Protein AF-A0A8T5B3P7-F1 (afdb_monomer)

Structure (mmCIF, N/CA/C/O backbone):
data_AF-A0A8T5B3P7-F1
#
_entry.id   AF-A0A8T5B3P7-F1
#
loop_
_atom_site.group_PDB
_atom_site.id
_atom_site.type_symbol
_atom_site.label_atom_id
_atom_site.label_alt_id
_atom_site.label_comp_id
_atom_site.label_asym_id
_atom_site.label_entity_id
_atom_site.label_seq_id
_atom_site.pdbx_PDB_ins_code
_atom_site.Cartn_x
_atom_site.Cartn_y
_atom_site.Cartn_z
_atom_site.occupancy
_atom_site.B_iso_or_equiv
_atom_site.auth_seq_id
_atom_site.auth_comp_id
_atom_site.auth_asym_id
_atom_site.auth_atom_id
_atom_site.pdbx_PDB_model_num
ATOM 1 N N . MET A 1 1 ? -20.179 2.009 -28.749 1.00 36.47 1 MET A N 1
ATOM 2 C CA . MET A 1 1 ? -20.544 1.760 -27.342 1.00 36.47 1 MET A CA 1
ATOM 3 C C . MET A 1 1 ? -19.555 0.728 -26.837 1.00 36.47 1 MET A C 1
ATOM 5 O O . MET A 1 1 ? -19.583 -0.379 -27.354 1.00 36.47 1 MET A O 1
ATOM 9 N N . ARG A 1 2 ? -18.588 1.107 -25.993 1.00 44.72 2 ARG A N 1
ATOM 10 C CA . ARG A 1 2 ? -17.811 0.093 -25.267 1.00 44.72 2 ARG A CA 1
ATOM 11 C C . ARG A 1 2 ? -18.771 -0.463 -24.218 1.00 44.72 2 ARG A C 1
ATOM 13 O O . ARG A 1 2 ? -19.436 0.341 -23.571 1.00 44.72 2 ARG A O 1
ATOM 20 N N . GLU A 1 3 ? -18.913 -1.783 -24.136 1.00 46.34 3 GLU A N 1
ATOM 21 C CA . GLU A 1 3 ? -19.507 -2.416 -22.956 1.00 46.34 3 GLU A CA 1
ATOM 22 C C . GLU A 1 3 ? -18.842 -1.810 -21.716 1.00 46.34 3 GLU A C 1
ATOM 24 O O . GLU A 1 3 ? -17.642 -1.524 -21.754 1.00 46.34 3 GLU A O 1
ATOM 29 N N . ASP A 1 4 ? -19.619 -1.556 -20.663 1.00 50.69 4 ASP A N 1
ATOM 30 C CA . ASP A 1 4 ? -19.108 -1.124 -19.363 1.00 50.69 4 ASP A CA 1
ATOM 31 C C . ASP A 1 4 ? -18.174 -2.219 -18.815 1.00 50.69 4 ASP A C 1
ATOM 33 O O . ASP A 1 4 ? -18.570 -3.065 -18.013 1.00 50.69 4 ASP A O 1
ATOM 37 N N . CYS A 1 5 ? -16.926 -2.258 -19.288 1.00 54.75 5 CYS A N 1
ATOM 38 C CA . CYS A 1 5 ? -15.885 -3.096 -18.722 1.00 54.75 5 CYS A CA 1
ATOM 39 C C . CYS A 1 5 ? -15.631 -2.580 -17.309 1.00 54.75 5 CYS A C 1
ATOM 41 O O . CYS A 1 5 ? -14.973 -1.560 -17.107 1.00 54.75 5 CYS A O 1
ATOM 43 N N . LEU A 1 6 ? -16.203 -3.276 -16.328 1.00 83.50 6 LEU A N 1
ATOM 44 C CA . LEU A 1 6 ? -15.950 -3.032 -14.918 1.00 83.50 6 LEU A CA 1
ATOM 45 C C . LEU A 1 6 ? -14.442 -3.138 -14.664 1.00 83.50 6 LEU A C 1
ATOM 47 O O . LEU A 1 6 ? -13.843 -4.176 -14.932 1.00 83.50 6 LEU A O 1
ATOM 51 N N . VAL A 1 7 ? -13.850 -2.065 -14.131 1.00 94.06 7 VAL A N 1
ATOM 52 C CA . VAL A 1 7 ? -12.436 -2.025 -13.726 1.00 94.06 7 VAL A CA 1
ATOM 53 C C . VAL A 1 7 ? -12.120 -3.221 -12.824 1.00 94.06 7 VAL A C 1
ATOM 55 O O . VAL A 1 7 ? -12.797 -3.422 -11.810 1.00 94.06 7 VAL A O 1
ATOM 58 N N . GLU A 1 8 ? -11.085 -3.992 -13.159 1.00 96.38 8 GLU A N 1
ATOM 59 C CA . GLU A 1 8 ? -10.567 -5.057 -12.300 1.00 96.38 8 GLU A CA 1
ATOM 60 C C . GLU A 1 8 ? -9.789 -4.424 -11.136 1.00 96.38 8 GLU A C 1
ATOM 62 O O . GLU A 1 8 ? -8.729 -3.824 -11.327 1.00 96.38 8 GLU A O 1
ATOM 67 N N . ILE A 1 9 ? -10.318 -4.532 -9.914 1.00 97.56 9 ILE A N 1
ATOM 68 C CA . ILE A 1 9 ? -9.708 -3.925 -8.725 1.00 97.56 9 ILE A CA 1
ATOM 69 C C . ILE A 1 9 ? -8.903 -4.979 -7.956 1.00 97.56 9 ILE A C 1
ATOM 71 O O . ILE A 1 9 ? -9.446 -5.934 -7.397 1.00 97.56 9 ILE A O 1
ATOM 75 N N . LEU A 1 10 ? -7.592 -4.769 -7.899 1.00 98.31 10 LEU A N 1
ATOM 76 C CA . LEU A 1 10 ? -6.616 -5.587 -7.192 1.00 98.31 10 LEU A CA 1
ATOM 77 C C . LEU A 1 10 ? -6.249 -4.894 -5.878 1.00 98.31 10 LEU A C 1
ATOM 79 O O . LEU A 1 10 ? -5.475 -3.936 -5.841 1.00 98.31 10 LEU A O 1
ATOM 83 N N . ILE A 1 11 ? -6.849 -5.375 -4.791 1.00 98.44 11 ILE A N 1
ATOM 84 C CA . ILE A 1 11 ? -6.680 -4.818 -3.448 1.00 98.44 11 ILE A CA 1
ATOM 85 C C . ILE A 1 11 ? -5.633 -5.636 -2.691 1.00 98.44 11 ILE A C 1
ATOM 87 O O . ILE A 1 11 ? -5.727 -6.865 -2.612 1.00 98.44 11 ILE A O 1
ATOM 91 N N . GLY A 1 12 ? -4.647 -4.941 -2.127 1.00 98.00 12 GLY A N 1
ATOM 92 C CA . GLY A 1 12 ? -3.532 -5.543 -1.411 1.00 98.00 12 GLY A CA 1
ATOM 93 C C . GLY A 1 12 ? -2.841 -4.568 -0.462 1.00 98.00 12 GLY A C 1
ATOM 94 O O . GLY A 1 12 ? -3.376 -3.530 -0.081 1.00 98.00 12 GLY A O 1
ATOM 95 N N . ALA A 1 13 ? -1.628 -4.908 -0.050 1.00 97.94 13 ALA A N 1
ATOM 96 C CA . ALA A 1 13 ? -0.847 -4.147 0.916 1.00 97.94 13 ALA A CA 1
ATOM 97 C C . ALA A 1 13 ? 0.635 -4.115 0.533 1.00 97.94 13 ALA A C 1
ATOM 99 O O . ALA A 1 13 ? 1.109 -4.911 -0.281 1.00 97.94 13 ALA A O 1
ATOM 100 N N . GLY A 1 14 ? 1.374 -3.213 1.176 1.00 96.25 14 GLY A N 1
ATOM 101 C CA . GLY A 1 14 ? 2.826 -3.085 1.075 1.00 96.25 14 GLY A CA 1
ATOM 102 C C . GLY A 1 14 ? 3.618 -4.211 1.740 1.00 96.25 14 GLY A C 1
ATOM 103 O O . GLY A 1 14 ? 4.425 -3.942 2.633 1.00 96.25 14 GLY A O 1
ATOM 104 N N . GLY A 1 15 ? 3.404 -5.455 1.315 1.00 96.50 15 GLY A N 1
ATOM 105 C CA . GLY A 1 15 ? 4.054 -6.654 1.842 1.00 96.50 15 GLY A CA 1
ATOM 106 C C . GLY A 1 15 ? 3.222 -7.419 2.877 1.00 96.50 15 GLY A C 1
ATOM 107 O O . GLY A 1 15 ? 2.184 -6.966 3.358 1.00 96.50 15 GLY A O 1
ATOM 108 N N . TRP A 1 16 ? 3.700 -8.608 3.243 1.00 97.06 16 TRP A N 1
ATOM 109 C CA . TRP A 1 16 ? 2.991 -9.573 4.102 1.00 97.06 16 TRP A CA 1
ATOM 110 C C . TRP A 1 16 ? 3.704 -9.863 5.433 1.00 97.06 16 TRP A C 1
ATOM 112 O O . TRP A 1 16 ? 3.199 -10.632 6.248 1.00 97.06 16 TRP A O 1
ATOM 122 N N . ASP A 1 17 ? 4.878 -9.278 5.686 1.00 93.25 17 ASP A N 1
ATOM 123 C CA . ASP A 1 17 ? 5.699 -9.632 6.856 1.00 93.25 17 ASP A CA 1
ATOM 124 C C . ASP A 1 17 ? 5.007 -9.312 8.192 1.00 93.25 17 ASP A C 1
ATOM 126 O O . ASP A 1 17 ? 5.182 -10.039 9.178 1.00 93.25 17 ASP A O 1
ATOM 130 N N . TYR A 1 18 ? 4.167 -8.274 8.213 1.00 92.12 18 TYR A N 1
ATOM 131 C CA . TYR A 1 18 ? 3.379 -7.867 9.378 1.00 92.12 18 TYR A CA 1
ATOM 132 C C . TYR A 1 18 ? 2.011 -8.560 9.458 1.00 92.12 18 TYR A C 1
ATOM 134 O O . TYR A 1 18 ? 1.244 -8.285 10.380 1.00 92.12 18 TYR A O 1
ATOM 142 N N . PHE A 1 19 ? 1.682 -9.455 8.519 1.00 94.56 19 PHE A N 1
ATOM 143 C CA . PHE A 1 19 ? 0.435 -10.215 8.538 1.00 94.56 19 PHE A CA 1
ATOM 144 C C . PHE A 1 19 ? 0.529 -11.292 9.627 1.00 94.56 19 PHE A C 1
ATOM 146 O O . PHE A 1 19 ? 1.055 -12.386 9.411 1.00 94.56 19 PHE A O 1
ATOM 153 N N . ASN A 1 20 ? 0.126 -10.928 10.846 1.00 90.06 20 ASN A N 1
ATOM 154 C CA . ASN A 1 20 ? 0.402 -11.692 12.060 1.00 90.06 20 ASN A CA 1
ATOM 155 C C . ASN A 1 20 ? -0.559 -12.875 12.241 1.00 90.06 20 ASN A C 1
ATOM 157 O O . ASN A 1 20 ? -1.436 -12.866 13.101 1.00 90.06 20 ASN A O 1
ATOM 161 N N . VAL A 1 21 ? -0.382 -13.894 11.405 1.00 91.69 21 VAL A N 1
ATOM 162 C CA . VAL A 1 21 ? -1.124 -15.155 11.449 1.00 91.69 21 VAL A CA 1
ATOM 163 C C . VAL A 1 21 ? -0.161 -16.330 11.649 1.00 91.69 21 VAL A C 1
ATOM 165 O O . VAL A 1 21 ? 0.968 -16.276 11.149 1.00 91.69 21 VAL A O 1
ATOM 168 N N . PRO A 1 22 ? -0.566 -17.402 12.356 1.00 92.00 22 PRO A N 1
ATOM 169 C CA . PRO A 1 22 ? 0.254 -18.603 12.483 1.00 92.00 22 PRO A CA 1
ATOM 170 C C . PRO A 1 22 ? 0.577 -19.247 11.124 1.00 92.00 22 PRO A C 1
ATOM 172 O O . PRO A 1 22 ? -0.244 -19.246 10.204 1.00 92.00 22 PRO A O 1
ATOM 175 N N . GLY A 1 23 ? 1.757 -19.860 11.016 1.00 94.00 23 GLY A N 1
ATOM 176 C CA . GLY A 1 23 ? 2.190 -20.587 9.819 1.00 94.00 23 GLY A CA 1
ATOM 177 C C . GLY A 1 23 ? 2.777 -19.693 8.720 1.00 94.00 23 GLY A C 1
ATOM 178 O O . GLY A 1 23 ? 3.446 -18.697 8.991 1.00 94.00 23 GLY A O 1
ATOM 179 N N . ASP A 1 24 ? 2.574 -20.083 7.460 1.00 96.00 24 ASP A N 1
ATOM 180 C CA . ASP A 1 24 ? 3.125 -19.374 6.300 1.00 96.00 24 ASP A CA 1
ATOM 181 C C . ASP A 1 24 ? 2.339 -18.087 6.015 1.00 96.00 24 ASP A C 1
ATOM 183 O O . ASP A 1 24 ? 1.239 -18.111 5.453 1.00 96.00 24 ASP A O 1
ATOM 187 N N . LYS A 1 25 ? 2.925 -16.952 6.407 1.00 97.25 25 LYS A N 1
ATOM 188 C CA . LYS A 1 25 ? 2.322 -15.623 6.261 1.00 97.25 25 LYS A CA 1
ATOM 189 C C . LYS A 1 25 ? 1.933 -15.300 4.823 1.00 97.25 25 LYS A C 1
ATOM 191 O O . LYS A 1 25 ? 0.845 -14.777 4.621 1.00 97.25 25 LYS A O 1
ATOM 196 N N . LEU A 1 26 ? 2.771 -15.627 3.834 1.00 98.00 26 LEU A N 1
ATOM 197 C CA . LEU A 1 26 ? 2.481 -15.310 2.431 1.00 98.00 26 LEU A CA 1
ATOM 198 C C . LEU A 1 26 ? 1.326 -16.168 1.906 1.00 98.00 26 LEU A C 1
ATOM 200 O O . LEU A 1 26 ? 0.404 -15.645 1.285 1.00 98.00 26 LEU A O 1
ATOM 204 N N . ARG A 1 27 ? 1.330 -17.471 2.208 1.00 97.94 27 ARG A N 1
ATOM 205 C CA . ARG A 1 27 ? 0.230 -18.364 1.820 1.00 97.94 27 ARG A CA 1
ATOM 206 C C . ARG A 1 27 ? -1.097 -17.935 2.448 1.00 97.94 27 ARG A C 1
ATOM 208 O O . ARG A 1 27 ? -2.124 -17.963 1.782 1.00 97.94 27 ARG A O 1
ATOM 215 N N . ASN A 1 28 ? -1.089 -17.539 3.720 1.00 97.56 28 ASN A N 1
ATOM 216 C CA . ASN A 1 28 ? -2.294 -17.047 4.386 1.00 97.56 28 ASN A CA 1
ATOM 217 C C . ASN A 1 28 ? -2.722 -15.666 3.874 1.00 97.56 28 ASN A C 1
ATOM 219 O O . ASN A 1 28 ? -3.914 -15.431 3.709 1.00 97.56 28 ASN A O 1
ATOM 223 N N . TYR A 1 29 ? -1.773 -14.780 3.571 1.00 98.38 29 TYR A N 1
ATOM 224 C CA . TYR A 1 29 ? -2.049 -13.489 2.944 1.00 98.38 29 TYR A CA 1
ATOM 225 C C . TYR A 1 29 ? -2.765 -13.668 1.597 1.00 98.38 29 TYR A C 1
ATOM 227 O O . TYR A 1 29 ? -3.793 -13.040 1.354 1.00 98.38 29 TYR A O 1
ATOM 235 N N . ALA A 1 30 ? -2.287 -14.593 0.760 1.00 98.00 30 ALA A N 1
ATOM 236 C CA . ALA A 1 30 ? -2.871 -14.884 -0.551 1.00 98.00 30 ALA A CA 1
ATOM 237 C C . ALA A 1 30 ? -4.257 -15.550 -0.503 1.00 98.00 30 ALA A C 1
ATOM 239 O O . ALA A 1 30 ? -4.914 -15.676 -1.531 1.00 98.00 30 ALA A O 1
ATOM 240 N N . ARG A 1 31 ? -4.726 -15.972 0.678 1.00 96.25 31 ARG A N 1
ATOM 241 C CA . ARG A 1 31 ? -6.124 -16.389 0.881 1.00 96.25 31 ARG A CA 1
ATOM 242 C C . ARG A 1 31 ? -7.057 -15.207 1.138 1.00 96.25 31 ARG A C 1
ATOM 244 O O . ARG A 1 31 ? -8.259 -15.350 0.955 1.00 96.25 31 ARG A O 1
ATOM 251 N N . ALA A 1 32 ? -6.520 -14.081 1.604 1.00 96.00 32 ALA A N 1
ATOM 252 C CA . ALA A 1 32 ? -7.290 -12.894 1.963 1.00 96.00 32 ALA A CA 1
ATOM 253 C C . ALA A 1 32 ? -7.289 -11.826 0.859 1.00 96.00 32 ALA A C 1
ATOM 255 O O . ALA A 1 32 ? -8.261 -11.089 0.727 1.00 96.00 32 ALA A O 1
ATOM 256 N N . PHE A 1 33 ? -6.215 -11.743 0.070 1.00 97.75 33 PHE A N 1
ATOM 257 C CA . PHE A 1 33 ? -6.015 -10.698 -0.934 1.00 97.75 33 PHE A CA 1
ATOM 258 C C . PHE A 1 33 ? -5.614 -11.285 -2.284 1.00 97.75 33 PHE A C 1
ATOM 260 O O . PHE A 1 33 ? -5.055 -12.378 -2.350 1.00 97.75 33 PHE A O 1
ATOM 267 N N . LYS A 1 34 ? -5.874 -10.532 -3.358 1.00 96.06 34 LYS A N 1
ATOM 268 C CA . LYS A 1 34 ? -5.556 -10.938 -4.738 1.00 96.06 34 LYS A CA 1
ATOM 269 C C . LYS A 1 34 ? -4.170 -10.486 -5.197 1.00 96.06 34 LYS A C 1
ATOM 271 O O . LYS A 1 34 ? -3.638 -11.051 -6.147 1.00 96.06 34 LYS A O 1
ATOM 276 N N . ALA A 1 35 ? -3.609 -9.467 -4.547 1.00 98.25 35 ALA A N 1
ATOM 277 C CA . ALA A 1 35 ? -2.354 -8.861 -4.961 1.00 98.25 35 ALA A CA 1
ATOM 278 C C . ALA A 1 35 ? -1.479 -8.444 -3.778 1.00 98.25 35 ALA A C 1
ATOM 280 O O . ALA A 1 35 ? -1.984 -8.184 -2.683 1.00 98.25 35 ALA A O 1
ATOM 281 N N . VAL A 1 36 ? -0.169 -8.326 -4.007 1.00 98.75 36 VAL A N 1
ATOM 282 C CA . VAL A 1 36 ? 0.761 -7.727 -3.041 1.00 98.75 36 VAL A CA 1
ATOM 283 C C . VAL A 1 36 ? 1.879 -6.934 -3.709 1.00 98.75 36 VAL A C 1
ATOM 285 O O . VAL A 1 36 ? 2.466 -7.375 -4.698 1.00 98.75 36 VAL A O 1
ATOM 288 N N . GLU A 1 37 ? 2.233 -5.794 -3.111 1.00 98.75 37 GLU A N 1
ATOM 289 C CA . GLU A 1 37 ? 3.442 -5.052 -3.466 1.00 98.75 37 GLU A CA 1
ATOM 290 C C . GLU A 1 37 ? 4.638 -5.611 -2.683 1.00 98.75 37 GLU A C 1
ATOM 292 O O . GLU A 1 37 ? 4.733 -5.485 -1.456 1.00 98.75 37 GLU A O 1
ATOM 297 N N . VAL A 1 38 ? 5.597 -6.214 -3.387 1.00 98.50 38 VAL A N 1
ATOM 298 C CA . VAL A 1 38 ? 6.856 -6.680 -2.802 1.00 98.50 38 VAL A CA 1
ATOM 299 C C . VAL A 1 38 ? 7.715 -5.469 -2.451 1.00 98.50 38 VAL A C 1
ATOM 301 O O . VAL A 1 38 ? 8.422 -4.903 -3.282 1.00 98.50 38 VAL A O 1
ATOM 304 N N . ASN A 1 39 ? 7.658 -5.069 -1.183 1.00 95.88 39 ASN A N 1
ATOM 305 C CA . ASN A 1 39 ? 8.376 -3.900 -0.681 1.00 95.88 39 ASN A CA 1
ATOM 306 C C . ASN A 1 39 ? 9.848 -4.202 -0.334 1.00 95.88 39 ASN A C 1
ATOM 308 O O . ASN A 1 39 ? 10.700 -3.319 -0.389 1.00 95.88 39 ASN A O 1
ATOM 312 N N . SER A 1 40 ? 10.183 -5.452 0.004 1.00 97.38 40 SER A N 1
ATOM 313 C CA . SER A 1 40 ? 11.541 -5.827 0.437 1.00 97.38 40 SER A CA 1
ATOM 314 C C . SER A 1 40 ? 12.603 -5.633 -0.656 1.00 97.38 40 SER A C 1
ATOM 316 O O . SER A 1 40 ? 13.757 -5.327 -0.339 1.00 97.38 40 SER A O 1
ATOM 318 N N . THR A 1 41 ? 12.210 -5.721 -1.932 1.00 98.19 41 THR A N 1
ATOM 319 C CA . THR A 1 41 ? 13.088 -5.509 -3.094 1.00 98.19 41 THR A CA 1
ATOM 320 C C . THR A 1 41 ? 13.603 -4.077 -3.209 1.00 98.19 41 THR A C 1
ATOM 322 O O . THR A 1 41 ? 14.682 -3.851 -3.756 1.00 98.19 41 THR A O 1
ATOM 325 N N . PHE A 1 42 ? 12.887 -3.114 -2.618 1.00 98.38 42 PHE A N 1
ATOM 326 C CA . PHE A 1 42 ? 13.337 -1.728 -2.509 1.00 98.38 42 PHE A CA 1
ATOM 327 C C . PHE A 1 42 ? 14.663 -1.616 -1.743 1.00 98.38 42 PHE A C 1
ATOM 329 O O . PHE A 1 42 ? 15.503 -0.781 -2.073 1.00 98.38 42 PHE A O 1
ATOM 336 N N . TYR A 1 43 ? 14.872 -2.469 -0.736 1.00 97.69 43 TYR A N 1
ATOM 337 C CA . TYR A 1 43 ? 16.038 -2.404 0.148 1.00 97.69 43 TYR A CA 1
ATOM 338 C C . TYR A 1 43 ? 17.151 -3.370 -0.249 1.00 97.69 43 TYR A C 1
ATOM 340 O O . TYR A 1 43 ? 18.324 -3.036 -0.093 1.00 97.69 43 TYR A O 1
ATOM 348 N N . ARG A 1 44 ? 16.802 -4.556 -0.755 1.00 97.31 44 ARG A N 1
ATOM 349 C CA . ARG A 1 44 ? 17.757 -5.607 -1.130 1.00 97.31 44 ARG A CA 1
ATOM 350 C C . ARG A 1 44 ? 17.299 -6.326 -2.388 1.00 97.31 44 ARG A C 1
ATOM 352 O O . ARG A 1 44 ? 16.105 -6.519 -2.560 1.00 97.31 44 ARG A O 1
ATOM 359 N N . ILE A 1 45 ? 18.228 -6.791 -3.213 1.00 98.06 45 ILE A N 1
ATOM 360 C CA . ILE A 1 45 ? 17.907 -7.707 -4.312 1.00 98.06 45 ILE A CA 1
ATOM 361 C C . ILE A 1 45 ? 17.913 -9.130 -3.729 1.00 98.06 45 ILE A C 1
ATOM 363 O O . ILE A 1 45 ? 18.975 -9.599 -3.318 1.00 98.06 45 ILE A O 1
ATOM 367 N N . PRO A 1 46 ? 16.753 -9.798 -3.581 1.00 97.88 46 PRO A N 1
ATOM 368 C CA . PRO A 1 46 ? 16.703 -11.158 -3.057 1.00 97.88 46 PRO A CA 1
ATOM 369 C C . PRO A 1 46 ? 17.319 -12.160 -4.048 1.00 97.88 46 PRO A C 1
ATOM 371 O O . PRO A 1 46 ? 17.239 -11.948 -5.260 1.00 97.88 46 PRO A O 1
ATOM 374 N N . PRO A 1 47 ? 17.882 -13.280 -3.561 1.00 98.25 47 PRO A N 1
ATOM 375 C CA . PRO A 1 47 ? 18.297 -14.368 -4.438 1.00 98.25 47 PRO A CA 1
ATOM 376 C C . PRO A 1 47 ? 17.068 -15.003 -5.108 1.00 98.25 47 PRO A C 1
ATOM 378 O O . PRO A 1 47 ? 15.997 -15.089 -4.503 1.00 98.25 47 PRO A O 1
ATOM 381 N N . LEU A 1 48 ? 17.212 -15.459 -6.357 1.00 98.50 48 LEU A N 1
ATOM 382 C CA . LEU A 1 48 ? 16.070 -15.923 -7.157 1.00 98.50 48 LEU A CA 1
ATOM 383 C C . LEU A 1 48 ? 15.359 -17.142 -6.564 1.00 98.50 48 LEU A C 1
ATOM 385 O O . LEU A 1 48 ? 14.140 -17.195 -6.633 1.00 98.50 48 LEU A O 1
ATOM 389 N N . ASN A 1 49 ? 16.066 -18.046 -5.884 1.00 98.38 49 ASN A N 1
ATOM 390 C CA . ASN A 1 49 ? 15.446 -19.189 -5.202 1.00 98.38 49 ASN A CA 1
ATOM 391 C C . ASN A 1 49 ? 14.420 -18.768 -4.127 1.00 98.38 49 ASN A C 1
ATOM 393 O O . ASN A 1 49 ? 13.400 -19.430 -3.924 1.00 98.38 49 ASN A O 1
ATOM 397 N N . LEU A 1 50 ? 14.652 -17.642 -3.443 1.00 98.38 50 LEU A N 1
ATOM 398 C CA . LEU A 1 50 ? 13.696 -17.074 -2.495 1.00 98.38 50 LEU A CA 1
ATOM 399 C C . LEU A 1 50 ? 12.471 -16.505 -3.222 1.00 98.38 50 LEU A C 1
ATOM 401 O O . LEU A 1 50 ? 11.347 -16.659 -2.747 1.00 98.38 50 LEU A O 1
ATOM 405 N N . VAL A 1 51 ? 12.687 -15.876 -4.377 1.00 98.69 51 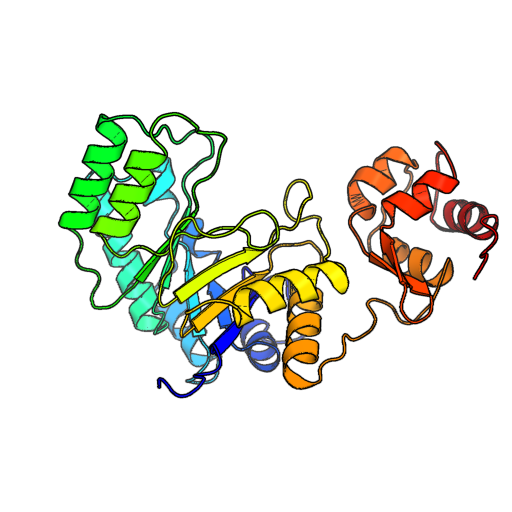VAL A N 1
ATOM 406 C CA . VAL A 1 51 ? 11.625 -15.312 -5.221 1.00 98.69 51 VAL A CA 1
ATOM 407 C C . VAL A 1 51 ? 10.759 -16.421 -5.828 1.00 98.69 51 VAL A C 1
ATOM 409 O O . VAL A 1 51 ? 9.533 -16.348 -5.768 1.00 98.69 51 VAL A O 1
ATOM 412 N N . GLU A 1 52 ? 11.380 -17.492 -6.322 1.00 98.75 52 GLU A N 1
ATOM 413 C CA . GLU A 1 52 ? 10.714 -18.712 -6.793 1.00 98.75 52 GLU A CA 1
ATOM 414 C C . GLU A 1 52 ? 9.858 -19.319 -5.677 1.00 98.75 52 GLU A C 1
ATOM 416 O O . GLU A 1 52 ? 8.684 -19.634 -5.874 1.00 98.75 52 GLU A O 1
ATOM 421 N N . SER A 1 53 ? 10.407 -19.393 -4.459 1.00 98.50 53 SER A N 1
ATOM 422 C CA . SER A 1 53 ? 9.657 -19.827 -3.282 1.00 98.50 53 SER A CA 1
ATOM 423 C C . SER A 1 53 ? 8.441 -18.940 -2.990 1.00 98.50 53 SER A C 1
ATOM 425 O O . SER A 1 53 ? 7.414 -19.466 -2.561 1.00 98.50 53 SER A O 1
ATOM 427 N N . TRP A 1 54 ? 8.506 -17.616 -3.187 1.00 98.62 54 TRP A N 1
ATOM 428 C CA . TRP A 1 54 ? 7.323 -16.752 -3.046 1.00 98.62 54 TRP A CA 1
ATOM 429 C C . TRP A 1 54 ? 6.240 -17.120 -4.062 1.00 98.62 54 TRP A C 1
ATOM 431 O O . TRP A 1 54 ? 5.094 -17.333 -3.668 1.00 98.62 54 TRP A O 1
ATOM 441 N N . ARG A 1 55 ? 6.606 -17.273 -5.341 1.00 98.56 55 ARG A N 1
ATOM 442 C CA . ARG A 1 55 ? 5.667 -17.625 -6.416 1.00 98.56 55 ARG A CA 1
ATOM 443 C C . ARG A 1 55 ? 4.980 -18.972 -6.185 1.00 98.56 55 ARG A C 1
ATOM 445 O O . ARG A 1 55 ? 3.782 -19.076 -6.418 1.00 98.56 55 ARG A O 1
ATOM 452 N N . MET A 1 56 ? 5.711 -19.976 -5.693 1.00 98.31 56 MET A N 1
ATOM 453 C CA . MET A 1 56 ? 5.181 -21.324 -5.424 1.00 98.31 56 MET A CA 1
ATOM 454 C C . MET A 1 56 ? 4.209 -21.398 -4.233 1.00 98.31 56 MET A C 1
ATOM 456 O O . MET A 1 56 ? 3.548 -22.416 -4.033 1.00 98.31 56 MET A O 1
ATOM 460 N N . ARG A 1 57 ? 4.137 -20.361 -3.390 1.00 98.19 57 ARG A N 1
ATOM 461 C CA . ARG A 1 57 ? 3.309 -20.369 -2.171 1.00 98.19 57 ARG A CA 1
ATOM 462 C C . ARG A 1 57 ? 1.898 -19.828 -2.358 1.00 98.19 57 ARG A C 1
ATOM 464 O O . ARG A 1 57 ? 1.096 -19.956 -1.431 1.00 98.19 57 ARG A O 1
ATOM 471 N N . VAL A 1 58 ? 1.612 -19.239 -3.512 1.00 98.62 58 VAL A N 1
ATOM 472 C CA . VAL A 1 58 ? 0.369 -18.520 -3.803 1.00 98.62 58 VAL A CA 1
ATOM 473 C C . VAL A 1 58 ? -0.320 -19.105 -5.048 1.00 98.62 58 VAL A C 1
ATOM 475 O O . VAL A 1 58 ? 0.370 -19.712 -5.871 1.00 98.62 58 VAL A O 1
ATOM 478 N N . PRO A 1 59 ? -1.652 -18.951 -5.203 1.00 98.19 59 PRO A N 1
ATOM 479 C CA . PRO A 1 59 ? -2.384 -19.371 -6.408 1.00 98.19 59 PRO A CA 1
ATOM 480 C C . PRO A 1 59 ? -1.808 -18.756 -7.682 1.00 98.19 59 PRO A C 1
ATOM 482 O O . PRO A 1 59 ? -1.195 -17.699 -7.600 1.00 98.19 59 PRO A O 1
ATOM 485 N N . GLU A 1 60 ? -2.007 -19.371 -8.847 1.00 97.00 60 GLU A N 1
ATOM 486 C CA . GLU A 1 60 ? -1.446 -18.902 -10.125 1.00 97.00 60 GLU A CA 1
ATOM 487 C C . GLU A 1 60 ? -1.878 -17.468 -10.472 1.00 97.00 60 GLU A C 1
ATOM 489 O O . GLU A 1 60 ? -1.032 -16.625 -10.770 1.00 97.00 60 GLU A O 1
ATOM 494 N N . GLU A 1 61 ? -3.161 -17.172 -10.304 1.00 96.88 61 GLU A N 1
ATOM 495 C CA . GLU A 1 61 ? -3.790 -15.863 -10.496 1.00 96.88 61 GLU A CA 1
ATOM 496 C C . GLU A 1 61 ? -3.409 -14.793 -9.455 1.00 96.88 61 GLU A C 1
ATOM 498 O O . GLU A 1 61 ? -3.807 -13.639 -9.594 1.00 96.88 61 GLU A O 1
ATOM 503 N N . PHE A 1 62 ? -2.637 -15.126 -8.412 1.00 98.38 62 PHE A N 1
ATOM 504 C CA . PHE A 1 62 ? -2.182 -14.123 -7.447 1.00 98.38 62 PHE A CA 1
ATOM 505 C C . PHE A 1 62 ? -1.169 -13.162 -8.086 1.00 98.38 62 PHE A C 1
ATOM 507 O O . PHE A 1 62 ? -0.141 -13.586 -8.631 1.00 98.38 62 PHE A O 1
ATOM 514 N N . GLU A 1 63 ? -1.447 -11.866 -7.974 1.00 98.50 63 GLU A N 1
ATOM 515 C CA . GLU A 1 63 ? -0.693 -10.795 -8.621 1.00 98.50 63 GLU A CA 1
ATOM 516 C C . GLU A 1 63 ? 0.413 -10.258 -7.700 1.00 98.50 63 GLU A C 1
ATOM 518 O O . GLU A 1 63 ? 0.192 -9.888 -6.544 1.00 98.50 63 GLU A O 1
ATOM 523 N N . PHE A 1 64 ? 1.631 -10.165 -8.226 1.00 98.81 64 PHE A N 1
ATOM 524 C CA . PHE A 1 64 ? 2.723 -9.462 -7.559 1.00 98.81 64 PHE A CA 1
ATOM 525 C C . PHE A 1 64 ? 3.003 -8.157 -8.289 1.00 98.81 64 PHE A C 1
ATOM 527 O O . PHE A 1 64 ? 3.066 -8.119 -9.517 1.00 98.81 64 PHE A O 1
ATOM 534 N N . THR A 1 65 ? 3.283 -7.101 -7.534 1.00 98.69 65 THR A N 1
ATOM 535 C CA . THR A 1 65 ? 3.998 -5.928 -8.047 1.00 98.69 65 THR A CA 1
ATOM 536 C C . THR A 1 65 ? 5.306 -5.789 -7.289 1.00 98.69 65 THR A C 1
ATOM 538 O O . THR A 1 65 ? 5.441 -6.265 -6.161 1.00 98.69 65 THR A O 1
ATOM 541 N N . VAL A 1 66 ? 6.324 -5.208 -7.916 1.00 98.69 66 VAL A N 1
ATOM 542 C CA . VAL A 1 66 ? 7.676 -5.208 -7.350 1.00 98.69 66 VAL A CA 1
ATOM 543 C C . VAL A 1 66 ? 8.163 -3.783 -7.195 1.00 98.69 66 VAL A C 1
ATOM 545 O O . VAL A 1 66 ? 8.209 -3.034 -8.166 1.00 98.69 66 VAL A O 1
ATOM 548 N N . ARG A 1 67 ? 8.594 -3.397 -5.991 1.00 98.56 67 ARG A N 1
ATOM 549 C CA . ARG A 1 67 ? 9.282 -2.113 -5.838 1.00 98.56 67 ARG A CA 1
ATOM 550 C C . ARG A 1 67 ? 10.685 -2.194 -6.413 1.00 98.56 67 ARG A C 1
ATOM 552 O O . ARG A 1 67 ? 11.468 -3.072 -6.042 1.00 98.56 67 ARG A O 1
ATOM 559 N N . CYS A 1 68 ? 11.008 -1.246 -7.279 1.00 98.56 68 CYS A N 1
ATOM 560 C CA . CYS A 1 68 ? 12.338 -1.037 -7.815 1.00 98.56 68 CYS A CA 1
ATOM 561 C C . CYS A 1 68 ? 13.339 -0.838 -6.679 1.00 98.56 68 CYS A C 1
ATOM 563 O O . CYS A 1 68 ? 13.065 -0.116 -5.718 1.00 98.56 68 CYS A O 1
ATOM 565 N N . ASN A 1 69 ? 14.514 -1.455 -6.791 1.00 98.75 69 ASN A N 1
ATOM 566 C CA . ASN A 1 69 ? 15.556 -1.281 -5.795 1.00 98.75 69 ASN A CA 1
ATOM 567 C C . ASN A 1 69 ? 15.988 0.192 -5.700 1.00 98.75 69 ASN A C 1
ATOM 569 O O . ASN A 1 69 ? 16.209 0.856 -6.717 1.00 98.75 69 ASN A O 1
ATOM 573 N N . ARG A 1 70 ? 16.147 0.696 -4.470 1.00 98.31 70 ARG A N 1
ATOM 574 C CA . ARG A 1 70 ? 16.504 2.096 -4.202 1.00 98.31 70 ARG A CA 1
ATOM 575 C C . ARG A 1 70 ? 17.867 2.494 -4.760 1.00 98.31 70 ARG A C 1
ATOM 577 O O . ARG A 1 70 ? 18.109 3.683 -4.927 1.00 98.31 70 ARG A O 1
ATOM 584 N N . ILE A 1 71 ? 18.759 1.542 -5.048 1.00 98.38 71 ILE A N 1
ATOM 585 C CA . ILE A 1 71 ? 20.039 1.838 -5.700 1.00 98.38 71 ILE A CA 1
ATOM 586 C C . ILE A 1 71 ? 19.793 2.587 -7.013 1.00 98.38 71 ILE A C 1
ATOM 588 O O . ILE A 1 71 ? 20.415 3.623 -7.224 1.00 98.38 71 ILE A O 1
ATOM 592 N N . LEU A 1 72 ? 18.825 2.154 -7.827 1.00 98.12 72 LEU A N 1
ATOM 593 C CA . LEU A 1 72 ? 18.543 2.797 -9.110 1.00 98.12 72 LEU A CA 1
ATOM 594 C C . LEU A 1 72 ? 18.039 4.238 -8.938 1.00 98.12 72 LEU A C 1
ATOM 596 O O . LEU A 1 72 ? 18.581 5.164 -9.537 1.00 98.12 72 LEU A O 1
ATOM 600 N N . SER A 1 73 ? 17.019 4.445 -8.100 1.00 96.38 73 SER A N 1
ATOM 601 C CA . SER A 1 73 ? 16.334 5.742 -8.012 1.00 96.38 73 SER A CA 1
ATOM 602 C C . SER A 1 73 ? 16.940 6.725 -7.003 1.00 96.38 73 SER A C 1
ATOM 604 O O . SER A 1 73 ? 16.813 7.932 -7.190 1.00 96.38 73 SER A O 1
ATOM 606 N N . HIS A 1 74 ? 17.595 6.241 -5.941 1.00 96.88 74 HIS A N 1
ATOM 607 C CA . HIS A 1 74 ? 18.148 7.082 -4.868 1.00 96.88 74 HIS A CA 1
ATOM 608 C C . HIS A 1 74 ? 19.662 7.274 -4.991 1.00 96.88 74 HIS A C 1
ATOM 610 O O . HIS A 1 74 ? 20.132 8.405 -4.886 1.00 96.88 74 HIS A O 1
ATOM 616 N N . LYS A 1 75 ? 20.424 6.186 -5.193 1.00 97.31 75 LYS A N 1
ATOM 617 C CA . LYS A 1 75 ? 21.897 6.237 -5.260 1.00 97.31 75 LYS A CA 1
ATOM 618 C C . LYS A 1 75 ? 22.362 6.687 -6.645 1.00 97.31 75 LYS A C 1
ATOM 620 O O . LYS A 1 75 ? 23.074 7.676 -6.750 1.00 97.31 75 LYS A O 1
ATOM 625 N N . LEU A 1 76 ? 21.941 5.971 -7.684 1.00 97.12 76 LEU A N 1
ATOM 626 C CA . LEU A 1 76 ? 22.359 6.209 -9.067 1.00 97.12 76 LEU A CA 1
ATOM 627 C C . LEU A 1 76 ? 21.510 7.276 -9.759 1.00 97.12 76 LEU A C 1
ATOM 629 O O . LEU A 1 76 ? 21.939 7.837 -10.758 1.00 97.12 76 LEU A O 1
ATOM 633 N N . ARG A 1 77 ? 20.314 7.573 -9.229 1.00 96.06 77 ARG A N 1
ATOM 634 C CA . ARG A 1 77 ? 19.389 8.591 -9.761 1.00 96.06 77 ARG A CA 1
ATOM 635 C C . ARG A 1 77 ? 19.179 8.459 -11.277 1.00 96.06 77 ARG A C 1
ATOM 637 O O . ARG A 1 77 ? 19.138 9.467 -11.982 1.00 96.06 77 ARG A O 1
ATOM 644 N N . PHE A 1 78 ? 19.033 7.217 -11.745 1.00 96.69 78 PHE A N 1
ATOM 645 C CA . PHE A 1 78 ? 18.867 6.854 -13.158 1.00 96.69 78 PHE A CA 1
ATOM 646 C C . PHE A 1 78 ? 20.022 7.271 -14.078 1.00 96.69 78 PHE A C 1
ATOM 648 O O . PHE A 1 78 ? 19.810 7.428 -15.276 1.00 96.69 78 PHE A O 1
ATOM 655 N N . GLU A 1 79 ? 21.237 7.446 -13.555 1.00 96.88 79 GLU A N 1
ATOM 656 C CA . GLU A 1 79 ? 22.428 7.576 -14.398 1.00 96.88 79 GLU A CA 1
ATOM 657 C C . GLU A 1 79 ? 22.543 6.345 -15.319 1.00 96.88 79 GLU A C 1
ATOM 659 O O . GLU A 1 79 ? 22.560 5.227 -14.793 1.00 96.88 79 GLU A O 1
ATOM 664 N N . PRO A 1 80 ? 22.604 6.499 -16.656 1.00 96.25 80 PRO A N 1
ATOM 665 C CA . PRO A 1 80 ? 22.759 5.386 -17.598 1.00 96.25 80 PRO A CA 1
ATOM 666 C C . PRO A 1 80 ? 24.154 4.739 -17.527 1.00 96.25 80 PRO A C 1
ATOM 668 O O . PRO A 1 80 ? 24.995 4.902 -18.406 1.00 96.25 80 PRO A O 1
ATOM 671 N N . SER A 1 81 ? 24.404 3.995 -16.455 1.00 97.19 81 SER A N 1
ATOM 672 C CA . SER A 1 81 ? 25.640 3.260 -16.200 1.00 97.19 81 SER A CA 1
ATOM 673 C C . SER A 1 81 ? 25.410 1.751 -16.241 1.00 97.19 81 SER A C 1
ATOM 675 O O . SER A 1 81 ? 24.283 1.275 -16.089 1.00 97.19 81 SER A O 1
ATOM 677 N N . GLU A 1 82 ? 26.497 0.991 -16.387 1.00 97.81 82 GLU A N 1
ATOM 678 C CA . GLU A 1 82 ? 26.483 -0.473 -16.285 1.00 97.81 82 GLU A CA 1
ATOM 679 C C . GLU A 1 82 ? 25.781 -0.943 -14.997 1.00 97.81 82 GLU A C 1
ATOM 681 O O . GLU A 1 82 ? 24.847 -1.739 -15.072 1.00 97.81 82 GLU A O 1
ATOM 686 N N . GLU A 1 83 ? 26.107 -0.342 -13.842 1.00 98.06 83 GLU A N 1
ATOM 687 C CA . GLU A 1 83 ? 25.467 -0.650 -12.550 1.00 98.06 83 GLU A CA 1
ATOM 688 C C . GLU A 1 83 ? 23.942 -0.417 -12.597 1.00 98.06 83 GLU A C 1
ATOM 690 O O . GLU A 1 83 ? 23.167 -1.260 -12.143 1.00 98.06 83 GLU A O 1
ATOM 695 N N . SER A 1 84 ? 23.470 0.690 -13.183 1.00 98.12 84 SER A N 1
ATOM 696 C CA . SER A 1 84 ? 22.027 0.958 -13.306 1.00 98.12 84 SER A CA 1
ATOM 697 C C . SER A 1 84 ? 21.317 -0.097 -14.156 1.00 98.12 84 SER A C 1
ATOM 699 O O . SER A 1 84 ? 20.222 -0.547 -13.796 1.00 98.12 84 SER A O 1
ATOM 701 N N . PHE A 1 85 ? 21.933 -0.519 -15.263 1.00 98.19 85 PHE A N 1
ATOM 702 C CA . PHE A 1 85 ? 21.378 -1.554 -16.132 1.00 98.19 85 PHE A CA 1
ATOM 703 C C . PHE A 1 85 ? 21.381 -2.932 -15.461 1.00 98.19 85 PHE A C 1
ATOM 705 O O . PHE A 1 85 ? 20.389 -3.655 -15.560 1.00 98.19 85 PHE A O 1
ATOM 712 N N . GLU A 1 86 ? 22.430 -3.289 -14.720 1.00 98.19 86 GLU A N 1
ATOM 713 C CA . GLU A 1 86 ? 22.496 -4.535 -13.946 1.00 98.19 86 GLU A CA 1
ATOM 714 C C . GLU A 1 86 ? 21.414 -4.610 -12.863 1.00 98.19 86 GLU A C 1
ATOM 716 O O . GLU A 1 86 ? 20.727 -5.633 -12.718 1.00 98.19 86 GLU A O 1
ATOM 721 N N . ILE A 1 87 ? 21.213 -3.515 -12.124 1.00 98.38 87 ILE A N 1
ATOM 722 C CA . ILE A 1 87 ? 20.157 -3.419 -11.112 1.00 98.38 87 ILE A CA 1
ATOM 723 C C . ILE A 1 87 ? 18.789 -3.583 -11.772 1.00 98.38 87 ILE A C 1
ATOM 725 O O . ILE A 1 87 ? 17.975 -4.383 -11.307 1.00 98.38 87 ILE A O 1
ATOM 729 N N . PHE A 1 88 ? 18.531 -2.884 -12.878 1.00 98.25 88 PHE A N 1
ATOM 730 C CA . PHE A 1 88 ? 17.250 -2.984 -13.573 1.00 98.25 88 PHE A CA 1
ATOM 731 C C . PHE A 1 88 ? 17.006 -4.379 -14.165 1.00 98.25 88 PHE A C 1
ATOM 733 O O . PHE A 1 88 ? 15.913 -4.928 -14.023 1.00 98.25 88 PHE A O 1
ATOM 740 N N . ASN A 1 89 ? 18.031 -5.014 -14.737 1.00 98.19 89 ASN A N 1
ATOM 741 C CA . ASN A 1 89 ? 17.952 -6.395 -15.217 1.00 98.19 89 ASN A CA 1
ATOM 742 C C . ASN A 1 89 ? 17.672 -7.383 -14.077 1.00 98.19 89 ASN A C 1
ATOM 744 O O . ASN A 1 89 ? 16.894 -8.324 -14.247 1.00 98.19 89 ASN A O 1
ATOM 748 N N . SER A 1 90 ? 18.231 -7.149 -12.889 1.00 98.31 90 SER A N 1
ATOM 749 C CA . SER A 1 90 ? 17.897 -7.932 -11.695 1.00 98.31 90 SER A CA 1
ATOM 750 C C . SER A 1 90 ? 16.424 -7.770 -11.310 1.00 98.31 90 SER A C 1
ATOM 752 O O . SER A 1 90 ? 15.753 -8.765 -11.032 1.00 98.31 90 SER A O 1
ATOM 754 N N . MET A 1 91 ? 15.886 -6.546 -11.372 1.00 98.50 91 MET A N 1
ATOM 755 C CA . MET A 1 91 ? 14.459 -6.298 -11.142 1.00 98.50 91 MET A CA 1
ATOM 756 C C . MET A 1 91 ? 13.577 -7.021 -12.167 1.00 98.50 91 MET A C 1
ATOM 758 O O . MET A 1 91 ? 12.606 -7.666 -11.780 1.00 98.50 91 MET A O 1
ATOM 762 N N . ARG A 1 92 ? 13.947 -7.000 -13.454 1.00 98.19 92 ARG A N 1
ATOM 763 C CA . ARG A 1 92 ? 13.234 -7.732 -14.517 1.00 98.19 92 ARG A CA 1
ATOM 764 C C . ARG A 1 92 ? 13.201 -9.236 -14.269 1.00 98.19 92 ARG A C 1
ATOM 766 O O . ARG A 1 92 ? 12.149 -9.853 -14.411 1.00 98.19 92 ARG A O 1
ATOM 773 N N . ARG A 1 93 ? 14.324 -9.831 -13.850 1.00 98.31 93 ARG A N 1
ATOM 774 C CA . ARG A 1 93 ? 14.390 -11.262 -13.505 1.00 98.31 93 ARG A CA 1
ATOM 775 C C . ARG A 1 93 ? 13.473 -11.601 -12.331 1.00 98.31 93 ARG A C 1
ATOM 777 O O . ARG A 1 93 ? 12.763 -12.599 -12.396 1.00 98.31 93 ARG A O 1
ATOM 784 N N . ILE A 1 94 ? 13.438 -10.756 -11.298 1.00 98.69 94 ILE A N 1
ATOM 785 C CA . ILE A 1 94 ? 12.506 -10.913 -10.170 1.00 98.69 94 ILE A CA 1
ATOM 786 C C . ILE A 1 94 ? 11.057 -10.863 -10.662 1.00 98.69 94 ILE A C 1
ATOM 788 O O . ILE A 1 94 ? 10.266 -11.738 -10.312 1.00 98.69 94 ILE A O 1
ATOM 792 N N . CYS A 1 95 ? 10.713 -9.875 -11.493 1.00 98.62 95 CYS A N 1
ATOM 793 C CA . CYS A 1 95 ? 9.372 -9.757 -12.056 1.00 98.62 95 CYS A CA 1
ATOM 794 C C . CYS A 1 95 ? 8.993 -10.979 -12.896 1.00 98.62 95 CYS A C 1
ATOM 796 O O . CYS A 1 95 ? 7.906 -11.512 -12.711 1.00 98.62 95 CYS A O 1
ATOM 798 N N . SER A 1 96 ? 9.897 -11.473 -13.745 1.00 98.12 96 SER A N 1
ATOM 799 C CA . SER A 1 96 ? 9.671 -12.676 -14.552 1.00 98.12 96 SER A CA 1
ATOM 800 C C . SER A 1 96 ? 9.369 -13.902 -13.682 1.00 98.12 96 SER A C 1
ATOM 802 O O . SER A 1 96 ? 8.359 -14.567 -13.903 1.00 98.12 96 SER A O 1
ATOM 804 N N . VAL A 1 97 ? 10.163 -14.152 -12.632 1.00 98.44 97 VAL A N 1
ATOM 805 C CA . VAL A 1 97 ? 9.928 -15.270 -11.697 1.00 98.44 97 VAL A CA 1
ATOM 806 C C . VAL A 1 97 ? 8.587 -15.131 -10.971 1.00 98.44 97 VAL A C 1
ATOM 808 O O . VAL A 1 97 ? 7.849 -16.106 -10.832 1.00 98.44 97 VAL A O 1
ATOM 811 N N . LEU A 1 98 ? 8.244 -13.923 -1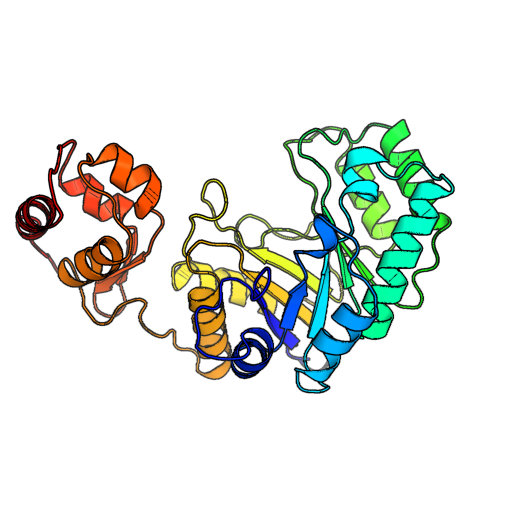0.516 1.00 98.56 98 LEU A N 1
ATOM 812 C CA . LEU A 1 98 ? 6.969 -13.666 -9.839 1.00 98.56 98 LEU A CA 1
ATOM 813 C C . LEU A 1 98 ? 5.772 -13.612 -10.790 1.00 98.56 98 LEU A C 1
ATOM 815 O O . LEU A 1 98 ? 4.634 -13.643 -10.316 1.00 98.56 98 LEU A O 1
ATOM 819 N N . ARG A 1 99 ? 6.021 -13.539 -12.103 1.00 98.06 99 ARG A N 1
ATOM 820 C CA . ARG A 1 99 ? 5.040 -13.166 -13.131 1.00 98.06 99 ARG A CA 1
ATOM 821 C C . ARG A 1 99 ? 4.407 -11.792 -12.859 1.00 98.06 99 ARG A C 1
ATOM 823 O O . ARG A 1 99 ? 3.249 -11.561 -13.176 1.00 98.06 99 ARG A O 1
ATOM 830 N N . ALA A 1 100 ? 5.171 -10.891 -12.245 1.00 98.12 100 ALA A N 1
ATOM 831 C CA . ALA A 1 100 ? 4.751 -9.528 -11.951 1.00 98.12 100 ALA A CA 1
ATOM 832 C C . ALA A 1 100 ? 4.808 -8.666 -13.215 1.00 98.12 100 ALA A C 1
ATOM 834 O O . ALA A 1 100 ? 5.831 -8.646 -13.898 1.00 98.12 100 ALA A O 1
ATOM 835 N N . GLN A 1 101 ? 3.749 -7.902 -13.479 1.00 96.94 101 GLN A N 1
ATOM 836 C CA . GLN A 1 101 ? 3.674 -7.011 -14.643 1.00 96.94 101 GLN A CA 1
ATOM 837 C C . GLN A 1 101 ? 4.161 -5.586 -14.352 1.00 96.94 101 GLN A C 1
ATOM 839 O O . GLN A 1 101 ? 4.434 -4.830 -15.282 1.00 96.94 101 GLN A O 1
ATOM 844 N N . ILE A 1 102 ? 4.260 -5.196 -13.076 1.00 98.50 102 ILE A N 1
ATOM 845 C CA . ILE A 1 102 ? 4.525 -3.809 -12.673 1.00 98.50 102 ILE A CA 1
ATOM 846 C C . ILE A 1 102 ? 5.787 -3.708 -11.818 1.00 98.50 102 ILE A C 1
ATOM 848 O O . ILE A 1 102 ? 5.921 -4.392 -10.798 1.00 98.50 102 ILE A O 1
ATOM 852 N N . ILE A 1 103 ? 6.661 -2.773 -12.201 1.00 98.69 103 ILE A N 1
ATOM 853 C CA . ILE A 1 103 ? 7.729 -2.251 -11.347 1.00 98.69 103 ILE A CA 1
ATOM 854 C C . ILE A 1 103 ? 7.301 -0.881 -10.812 1.00 98.69 103 ILE A C 1
ATOM 856 O O . ILE A 1 103 ? 7.134 0.077 -11.567 1.00 98.69 103 ILE A O 1
ATOM 860 N N . HIS A 1 104 ? 7.165 -0.775 -9.493 1.00 98.69 104 HIS A N 1
ATOM 861 C CA . HIS A 1 104 ? 6.944 0.495 -8.809 1.00 98.69 104 HIS A CA 1
ATOM 862 C C . HIS A 1 104 ? 8.268 1.227 -8.589 1.00 98.69 104 HIS A C 1
ATOM 864 O O . HIS A 1 104 ? 9.198 0.690 -7.991 1.00 98.69 104 HIS A O 1
ATOM 870 N N . ILE A 1 105 ? 8.357 2.469 -9.042 1.00 98.44 105 ILE A N 1
ATOM 871 C CA . ILE A 1 105 ? 9.510 3.346 -8.884 1.00 98.44 105 ILE A CA 1
ATOM 872 C C . ILE A 1 105 ? 9.137 4.455 -7.906 1.00 98.44 105 ILE A C 1
ATOM 874 O O . ILE A 1 105 ? 8.130 5.129 -8.074 1.00 98.44 105 ILE A O 1
ATOM 878 N N . GLN A 1 106 ? 9.984 4.675 -6.904 1.00 97.12 106 GLN A N 1
ATOM 879 C CA . GLN A 1 106 ? 9.883 5.818 -5.999 1.00 97.12 106 GLN A CA 1
ATOM 880 C C . GLN A 1 106 ? 11.196 6.592 -6.012 1.00 97.12 106 GLN A C 1
ATOM 882 O O . GLN A 1 106 ? 12.258 5.986 -5.832 1.00 97.12 106 GLN A O 1
ATOM 887 N N . THR A 1 107 ? 11.131 7.910 -6.179 1.00 95.31 107 THR A N 1
ATOM 888 C CA . THR A 1 107 ? 12.282 8.810 -6.011 1.00 95.31 107 THR A CA 1
ATOM 889 C C . THR A 1 107 ? 12.421 9.293 -4.561 1.00 95.31 107 THR A C 1
ATOM 891 O O . THR A 1 107 ? 11.442 9.267 -3.809 1.00 95.31 107 THR A O 1
ATOM 894 N N . PRO A 1 108 ? 13.628 9.706 -4.125 1.00 94.00 108 PRO A N 1
ATOM 895 C CA . PRO A 1 108 ? 13.803 10.342 -2.821 1.00 94.00 108 PRO A CA 1
ATOM 896 C C . PRO A 1 108 ? 13.135 11.726 -2.768 1.00 94.00 108 PRO A C 1
ATOM 898 O O . PRO A 1 108 ? 12.915 12.352 -3.800 1.00 94.00 108 PRO A O 1
ATOM 901 N N . GLN A 1 109 ? 12.864 12.227 -1.557 1.00 92.25 109 GLN A N 1
ATOM 902 C CA . GLN A 1 109 ? 12.249 13.550 -1.340 1.00 92.25 109 GLN A CA 1
ATOM 903 C C . GLN A 1 109 ? 13.079 14.719 -1.893 1.00 92.25 109 GLN A C 1
ATOM 905 O O . GLN A 1 109 ? 12.532 15.773 -2.191 1.00 92.25 109 GLN A O 1
ATOM 910 N N . ASP A 1 110 ? 14.394 14.544 -2.012 1.00 91.69 110 ASP A N 1
ATOM 911 C CA . ASP A 1 110 ? 15.335 15.543 -2.523 1.00 91.69 110 ASP A CA 1
ATOM 912 C C . ASP A 1 110 ? 15.620 15.368 -4.031 1.00 91.69 110 ASP A C 1
ATOM 914 O O . ASP A 1 110 ? 16.635 15.846 -4.553 1.00 91.69 110 ASP A O 1
ATOM 918 N N . PHE A 1 111 ? 14.771 14.629 -4.754 1.00 91.69 111 PHE A N 1
ATOM 919 C CA . PHE A 1 111 ? 14.927 14.426 -6.190 1.00 91.69 111 PHE A CA 1
ATOM 920 C C . PHE A 1 111 ? 14.528 15.680 -6.972 1.00 91.69 111 PHE A C 1
ATOM 922 O O . PHE A 1 111 ? 13.353 15.955 -7.188 1.00 91.69 111 PHE A O 1
ATOM 929 N N . LYS A 1 112 ? 15.529 16.438 -7.425 1.00 90.44 112 LYS A N 1
ATOM 930 C CA . LYS A 1 112 ? 15.321 17.641 -8.236 1.00 90.44 112 LYS A CA 1
ATOM 931 C C . LYS A 1 112 ? 14.987 17.278 -9.682 1.00 90.44 112 LYS A C 1
ATOM 933 O O . LYS A 1 112 ? 15.726 16.537 -10.323 1.00 90.44 112 LYS A O 1
ATOM 938 N N . LEU A 1 113 ? 13.915 17.866 -10.206 1.00 91.06 113 LEU A N 1
ATOM 939 C CA . LEU A 1 113 ? 13.491 17.748 -11.606 1.00 91.06 113 LEU A CA 1
ATOM 940 C C . LEU A 1 113 ? 14.141 18.826 -12.491 1.00 91.06 113 LEU A C 1
ATOM 942 O O . LEU A 1 113 ? 13.475 19.536 -13.246 1.00 91.06 113 LEU A O 1
ATOM 946 N N . ASP A 1 114 ? 15.461 18.978 -12.387 1.00 90.69 114 ASP A N 1
ATOM 947 C CA . ASP A 1 114 ? 16.208 19.858 -13.286 1.00 90.69 114 ASP A CA 1
ATOM 948 C C . ASP A 1 114 ? 16.394 19.231 -14.682 1.00 90.69 114 ASP A C 1
ATOM 950 O O . ASP A 1 114 ? 15.995 18.092 -14.954 1.00 90.69 114 ASP A O 1
ATOM 954 N N . ARG A 1 115 ? 16.949 20.014 -15.616 1.00 90.75 115 ARG A N 1
ATOM 955 C CA . ARG A 1 115 ? 17.148 19.581 -17.007 1.00 90.75 115 ARG A CA 1
ATOM 956 C C . ARG A 1 115 ? 18.020 18.325 -17.081 1.00 90.75 115 ARG A C 1
ATOM 958 O O . ARG A 1 115 ? 17.670 17.413 -17.824 1.00 90.75 115 ARG A O 1
ATOM 965 N N . ASP A 1 116 ? 19.098 18.266 -16.309 1.00 92.25 116 ASP A N 1
ATOM 966 C CA . ASP A 1 116 ? 20.057 17.164 -16.367 1.00 92.25 116 ASP A CA 1
ATOM 967 C C . ASP A 1 116 ? 19.455 15.880 -15.801 1.00 92.25 116 ASP A C 1
ATOM 969 O O . ASP A 1 116 ? 19.577 14.823 -16.416 1.00 92.25 116 ASP A O 1
ATOM 973 N N . ALA A 1 117 ? 18.729 15.966 -14.682 1.00 92.25 117 ALA A N 1
ATOM 974 C CA . ALA A 1 117 ? 17.986 14.841 -14.127 1.00 92.25 117 ALA A CA 1
ATOM 975 C C . ALA A 1 117 ? 16.954 14.291 -15.118 1.00 92.25 117 ALA A C 1
ATOM 977 O O . ALA A 1 117 ? 16.890 13.081 -15.332 1.00 92.25 117 ALA A O 1
ATOM 978 N N . CYS A 1 118 ? 16.195 15.172 -15.770 1.00 92.62 118 CYS A N 1
ATOM 979 C CA . CYS A 1 118 ? 15.220 14.778 -16.784 1.00 92.62 118 CYS A CA 1
ATOM 980 C C . CYS A 1 118 ? 15.880 14.085 -17.988 1.00 92.62 118 CYS A C 1
ATOM 982 O O . CYS A 1 118 ? 15.383 13.058 -18.444 1.00 92.62 118 CYS A O 1
ATOM 984 N N . MET A 1 119 ? 17.013 14.606 -18.479 1.00 93.69 119 MET A N 1
ATOM 985 C CA . MET A 1 119 ? 17.759 13.986 -19.582 1.00 93.69 119 MET A CA 1
ATOM 986 C C . MET A 1 119 ? 18.297 12.605 -19.200 1.00 93.69 119 MET A C 1
ATOM 988 O O . MET A 1 119 ? 18.134 11.663 -19.971 1.00 93.69 119 MET A O 1
ATOM 992 N N . ARG A 1 120 ? 18.881 12.451 -18.003 1.00 95.31 120 ARG A N 1
ATOM 993 C CA . ARG A 1 120 ? 19.368 11.147 -17.523 1.00 95.31 120 ARG A CA 1
ATOM 994 C C . ARG A 1 120 ? 18.252 10.113 -17.443 1.00 95.31 120 ARG A C 1
ATOM 996 O O . ARG A 1 120 ? 18.404 9.018 -17.975 1.00 95.31 120 ARG A O 1
ATOM 1003 N N . VAL A 1 121 ? 17.117 10.484 -16.844 1.00 95.25 121 VAL A N 1
ATOM 1004 C CA . VAL A 1 121 ? 15.935 9.614 -16.760 1.00 95.25 121 VAL A CA 1
ATOM 1005 C C . VAL A 1 121 ? 15.456 9.213 -18.154 1.00 95.25 121 VAL A C 1
ATOM 1007 O O . VAL A 1 121 ? 15.266 8.026 -18.402 1.00 95.25 121 VAL A O 1
ATOM 1010 N N . SER A 1 122 ? 15.310 10.170 -19.075 1.00 95.31 122 SER A N 1
ATOM 1011 C CA . SER A 1 122 ? 14.870 9.883 -20.444 1.00 95.31 122 SER A CA 1
ATOM 1012 C C . SER A 1 122 ? 15.834 8.939 -21.168 1.00 95.31 122 SER A C 1
ATOM 1014 O O . SER A 1 122 ? 15.394 7.970 -21.781 1.00 95.31 122 SER A O 1
ATOM 1016 N N . ASN A 1 123 ? 17.145 9.172 -21.057 1.00 96.12 123 ASN A N 1
ATOM 1017 C CA . ASN A 1 123 ? 18.167 8.326 -21.676 1.00 96.12 123 ASN A CA 1
ATOM 1018 C C . ASN A 1 123 ? 18.141 6.901 -21.114 1.00 96.12 123 ASN A C 1
ATOM 1020 O O . ASN A 1 123 ? 18.197 5.932 -21.872 1.00 96.12 123 ASN A O 1
ATOM 1024 N N . PHE A 1 124 ? 18.020 6.764 -19.791 1.00 97.62 124 PHE A N 1
ATOM 1025 C CA . PHE A 1 124 ? 17.892 5.464 -19.142 1.00 97.62 124 PHE A CA 1
ATOM 1026 C C . PHE A 1 124 ? 16.647 4.718 -19.640 1.00 97.62 124 PHE A C 1
ATOM 1028 O O . PHE A 1 124 ? 16.756 3.582 -20.101 1.00 97.62 124 PHE A O 1
ATOM 1035 N N . LEU A 1 125 ? 15.480 5.371 -19.607 1.00 95.94 125 LEU A N 1
ATOM 1036 C CA . LEU A 1 125 ? 14.205 4.784 -20.028 1.00 95.94 125 LEU A CA 1
ATOM 1037 C C . LEU A 1 125 ? 14.185 4.396 -21.511 1.00 95.94 125 LEU A C 1
ATOM 1039 O O . LEU A 1 125 ? 13.624 3.361 -21.853 1.00 95.94 125 LEU A O 1
ATOM 1043 N N . SER A 1 126 ? 14.833 5.182 -22.373 1.00 95.19 126 SER A N 1
ATOM 1044 C CA . SER A 1 126 ? 14.959 4.883 -23.807 1.00 95.19 126 SER A CA 1
ATOM 1045 C C . SER A 1 126 ? 15.889 3.699 -24.100 1.00 95.19 126 SER A C 1
ATOM 1047 O O . SER A 1 126 ? 15.828 3.124 -25.183 1.00 95.19 126 SER A O 1
ATOM 1049 N N . THR A 1 127 ? 16.760 3.335 -23.154 1.00 95.31 127 THR A N 1
ATOM 1050 C CA . THR A 1 127 ? 17.745 2.254 -23.326 1.00 95.31 127 THR A CA 1
ATOM 1051 C C . THR A 1 127 ? 17.248 0.923 -22.766 1.00 95.31 127 THR A C 1
ATOM 1053 O O . THR A 1 127 ? 17.598 -0.142 -23.277 1.00 95.31 127 THR A O 1
ATOM 1056 N N . VAL A 1 128 ? 16.452 0.949 -21.694 1.00 94.81 128 VAL A N 1
ATOM 1057 C CA . VAL A 1 128 ? 15.975 -0.284 -21.063 1.00 94.81 128 VAL A CA 1
ATOM 1058 C C . VAL A 1 128 ? 14.863 -0.941 -21.874 1.00 94.81 128 VAL A C 1
ATOM 1060 O O . VAL A 1 128 ? 13.893 -0.311 -22.279 1.00 94.81 128 VAL A O 1
ATOM 1063 N N . ASN A 1 129 ? 14.966 -2.256 -22.050 1.00 92.69 129 ASN A N 1
ATOM 1064 C CA . ASN A 1 129 ? 13.864 -3.057 -22.564 1.00 92.69 129 ASN A CA 1
ATOM 1065 C C . ASN A 1 129 ? 12.950 -3.478 -21.401 1.00 92.69 129 ASN A C 1
ATOM 1067 O O . ASN A 1 129 ? 13.421 -4.022 -20.400 1.00 92.69 129 ASN A O 1
ATOM 1071 N N . LEU A 1 130 ? 11.649 -3.229 -21.535 1.00 93.94 130 LEU A N 1
ATOM 1072 C CA . LEU A 1 130 ? 10.657 -3.573 -20.522 1.00 93.94 130 LEU A CA 1
ATOM 1073 C C . LEU A 1 130 ? 10.096 -4.994 -20.668 1.00 93.94 130 LEU A C 1
ATOM 1075 O O . LEU A 1 130 ? 9.542 -5.489 -19.697 1.00 93.94 130 LEU A O 1
ATOM 1079 N N . ASP A 1 131 ? 10.232 -5.670 -21.817 1.00 89.06 131 ASP A N 1
ATOM 1080 C CA . ASP A 1 131 ? 9.633 -7.000 -22.073 1.00 89.06 131 ASP A CA 1
ATOM 1081 C C . ASP A 1 131 ? 8.158 -7.102 -21.622 1.00 89.06 131 ASP A C 1
ATOM 1083 O O . ASP A 1 131 ? 7.737 -8.058 -20.973 1.00 89.06 131 ASP A O 1
ATOM 1087 N N . GLY A 1 132 ? 7.362 -6.070 -21.918 1.00 91.75 132 GLY A N 1
ATOM 1088 C CA . GLY A 1 132 ? 5.949 -6.002 -21.527 1.00 91.75 132 GLY A CA 1
ATOM 1089 C C . GLY A 1 132 ? 5.684 -5.560 -20.082 1.00 91.75 132 GLY A C 1
ATOM 1090 O O . GLY A 1 132 ? 4.524 -5.372 -19.718 1.00 91.75 132 GLY A O 1
ATOM 1091 N N . LEU A 1 133 ? 6.718 -5.332 -19.265 1.00 96.94 133 LEU A N 1
ATOM 1092 C CA . LEU A 1 133 ? 6.562 -4.710 -17.951 1.00 96.94 133 LEU A CA 1
ATOM 1093 C C . LEU A 1 133 ? 6.063 -3.270 -18.081 1.00 96.94 133 LEU A C 1
ATOM 1095 O O . LEU A 1 133 ? 6.423 -2.529 -18.996 1.00 96.94 133 LEU A O 1
ATOM 1099 N N . ARG A 1 134 ? 5.276 -2.843 -17.100 1.00 97.44 134 ARG A N 1
ATOM 1100 C CA . ARG A 1 134 ? 4.856 -1.455 -16.923 1.00 97.44 134 ARG A CA 1
ATOM 1101 C C . ARG A 1 134 ? 5.588 -0.852 -15.734 1.00 97.44 134 ARG A C 1
ATOM 1103 O O . ARG A 1 134 ? 5.807 -1.505 -14.714 1.00 97.44 134 ARG A O 1
ATOM 1110 N N . LEU A 1 135 ? 5.956 0.415 -15.857 1.00 98.56 135 LEU A N 1
ATOM 1111 C CA . LEU A 1 135 ? 6.515 1.180 -14.750 1.00 98.56 135 LEU A CA 1
ATOM 1112 C C . LEU A 1 135 ? 5.400 2.007 -14.112 1.00 98.56 135 LEU A C 1
ATOM 1114 O O . LEU A 1 135 ? 4.605 2.614 -14.826 1.00 98.56 135 LEU A O 1
ATOM 1118 N N . ALA A 1 136 ? 5.354 2.045 -12.783 1.00 98.50 136 ALA A N 1
ATOM 1119 C CA . ALA A 1 136 ? 4.499 2.949 -12.022 1.00 98.50 136 ALA A CA 1
ATOM 1120 C C . ALA A 1 136 ? 5.376 3.875 -11.184 1.00 98.50 136 ALA A C 1
ATOM 1122 O O . ALA A 1 136 ? 6.077 3.401 -10.294 1.00 98.50 136 ALA A O 1
ATOM 1123 N N . TRP A 1 137 ? 5.376 5.175 -11.475 1.00 98.12 137 TRP A N 1
ATOM 1124 C CA . TRP A 1 137 ? 6.333 6.114 -10.891 1.00 98.12 137 TRP A CA 1
ATOM 1125 C C . TRP A 1 137 ? 5.669 7.054 -9.891 1.00 98.12 137 TRP A C 1
ATOM 1127 O O . TRP A 1 137 ? 4.767 7.812 -10.234 1.00 98.12 137 TRP A O 1
ATOM 1137 N N . GLU A 1 138 ? 6.146 6.998 -8.651 1.00 96.44 138 GLU A N 1
ATOM 1138 C CA . GLU A 1 138 ? 5.765 7.850 -7.530 1.00 96.44 138 GLU A CA 1
ATOM 1139 C C . GLU A 1 138 ? 6.860 8.890 -7.255 1.00 96.44 138 GLU A C 1
ATOM 1141 O O . GLU A 1 138 ? 7.966 8.551 -6.812 1.00 96.44 138 GLU A O 1
ATOM 1146 N N . LEU A 1 139 ? 6.553 10.161 -7.510 1.00 94.31 139 LEU A N 1
ATOM 1147 C CA . LEU A 1 139 ? 7.406 11.283 -7.123 1.00 94.31 139 LEU A CA 1
ATOM 1148 C C . LEU A 1 139 ? 7.212 11.580 -5.627 1.00 94.31 139 LEU A C 1
ATOM 1150 O O . LEU A 1 139 ? 6.089 11.604 -5.128 1.00 94.31 139 LEU A O 1
ATOM 1154 N N . ARG A 1 140 ? 8.305 11.804 -4.892 1.00 89.81 140 ARG A N 1
ATOM 1155 C CA . ARG A 1 140 ? 8.265 12.265 -3.495 1.00 89.81 140 ARG A CA 1
ATOM 1156 C C . ARG A 1 140 ? 8.935 13.626 -3.372 1.00 89.81 140 ARG A C 1
ATOM 1158 O O . ARG A 1 140 ? 9.919 13.886 -4.052 1.00 89.81 140 ARG A O 1
ATOM 1165 N N . GLY A 1 141 ? 8.453 14.420 -2.418 1.00 83.75 141 GLY A N 1
ATOM 1166 C CA . GLY A 1 141 ? 8.950 15.769 -2.149 1.00 83.75 141 GLY A CA 1
ATOM 1167 C C . GLY A 1 141 ? 8.072 16.847 -2.782 1.00 83.75 141 GLY A C 1
ATOM 1168 O O . GLY A 1 141 ? 7.264 16.572 -3.665 1.00 83.75 141 GLY A O 1
ATOM 1169 N N . GLU A 1 142 ? 8.213 18.077 -2.294 1.00 69.69 142 GLU A N 1
ATOM 1170 C CA . GLU A 1 142 ? 7.575 19.246 -2.896 1.00 69.69 142 GLU A CA 1
ATOM 1171 C C . GLU A 1 142 ? 8.433 19.692 -4.081 1.00 69.69 142 GLU A C 1
ATOM 1173 O O . GLU A 1 142 ? 9.586 20.091 -3.915 1.00 69.69 142 GLU A O 1
ATOM 1178 N N . THR A 1 143 ? 7.928 19.572 -5.308 1.00 68.19 143 THR A N 1
ATOM 1179 C CA . THR A 1 143 ? 8.674 20.020 -6.490 1.00 68.19 143 THR A CA 1
ATOM 1180 C C . THR A 1 143 ? 7.737 20.668 -7.496 1.00 68.19 143 THR A C 1
ATOM 1182 O O . THR A 1 143 ? 7.122 19.992 -8.309 1.00 68.19 143 THR A O 1
ATOM 1185 N N . ASN A 1 144 ? 7.661 22.000 -7.467 1.00 67.38 144 ASN A N 1
ATOM 1186 C CA . ASN A 1 144 ? 6.911 22.761 -8.473 1.00 67.38 144 ASN A CA 1
ATOM 1187 C C . ASN A 1 144 ? 7.725 22.957 -9.763 1.00 67.38 144 ASN A C 1
ATOM 1189 O O . ASN A 1 144 ? 7.174 23.051 -10.856 1.00 67.38 144 ASN A O 1
ATOM 1193 N N . VAL A 1 145 ? 9.056 23.014 -9.659 1.00 83.19 145 VAL A N 1
ATOM 1194 C CA . VAL A 1 145 ? 9.936 23.263 -10.808 1.00 83.19 145 VAL A CA 1
ATOM 1195 C C . VAL A 1 145 ? 10.192 21.963 -11.563 1.00 83.19 145 VAL A C 1
ATOM 1197 O O . VAL A 1 145 ? 10.753 21.028 -11.007 1.00 83.19 145 VAL A O 1
ATOM 1200 N N . GLY A 1 146 ? 9.824 21.924 -12.845 1.00 84.88 146 GLY A N 1
ATOM 1201 C CA . GLY A 1 146 ? 10.077 20.775 -13.723 1.00 84.88 146 GLY A CA 1
ATOM 1202 C C . GLY A 1 146 ? 9.012 19.677 -13.672 1.00 84.88 146 GLY A C 1
ATOM 1203 O O . GLY A 1 146 ? 9.163 18.676 -14.370 1.00 84.88 146 GLY A O 1
ATOM 1204 N N . TYR A 1 147 ? 7.927 19.870 -12.914 1.00 91.31 147 TYR A N 1
ATOM 1205 C CA . TYR A 1 147 ? 6.838 18.895 -12.808 1.00 91.31 147 TYR A CA 1
ATOM 1206 C C . TYR A 1 147 ? 6.164 18.611 -14.159 1.00 91.31 147 TYR A C 1
ATOM 1208 O O . TYR A 1 147 ? 5.995 17.450 -14.518 1.00 91.31 147 TYR A O 1
ATOM 1216 N N . ASP A 1 148 ? 5.906 19.636 -14.979 1.00 92.38 148 ASP A N 1
ATOM 1217 C CA . ASP A 1 148 ? 5.341 19.446 -16.326 1.00 92.38 148 ASP A CA 1
ATOM 1218 C C . ASP A 1 148 ? 6.244 18.585 -17.219 1.00 92.38 148 ASP A C 1
ATOM 1220 O O . ASP A 1 148 ? 5.777 17.715 -17.951 1.00 92.38 148 ASP A O 1
ATOM 1224 N N . ARG A 1 149 ? 7.567 18.776 -17.122 1.00 92.06 149 ARG A N 1
ATOM 1225 C CA . ARG A 1 149 ? 8.536 17.957 -17.862 1.00 92.06 149 ARG A CA 1
ATOM 1226 C C . ARG A 1 149 ? 8.548 16.519 -17.356 1.00 92.06 149 ARG A C 1
ATOM 1228 O O . ARG A 1 149 ? 8.670 15.602 -18.160 1.00 92.06 149 ARG A O 1
ATOM 1235 N N . PHE A 1 150 ? 8.421 16.316 -16.048 1.00 93.25 150 PHE A N 1
ATOM 1236 C CA . PHE A 1 150 ? 8.266 14.982 -15.481 1.00 93.25 150 PHE A CA 1
ATOM 1237 C C . PHE A 1 150 ? 7.006 14.298 -16.019 1.00 93.25 150 PHE A C 1
ATOM 1239 O O . PHE A 1 150 ? 7.108 13.187 -16.529 1.00 93.25 150 PHE A O 1
ATOM 1246 N N . LEU A 1 151 ? 5.853 14.975 -16.006 1.00 95.25 151 LEU A N 1
ATOM 1247 C CA . LEU A 1 151 ? 4.613 14.441 -16.575 1.00 95.25 151 LEU A CA 1
ATOM 1248 C C . LEU A 1 151 ? 4.737 14.123 -18.070 1.00 95.25 151 LEU A C 1
ATOM 1250 O O . LEU A 1 151 ? 4.187 13.116 -18.516 1.00 95.25 151 LEU A O 1
ATOM 1254 N N . GLN A 1 152 ? 5.472 14.940 -18.830 1.00 95.31 152 GLN A N 1
ATOM 1255 C CA . GLN A 1 152 ? 5.767 14.659 -20.234 1.00 95.31 152 GLN A CA 1
ATOM 1256 C C . GLN A 1 152 ? 6.601 13.381 -20.384 1.00 95.31 152 GLN A C 1
ATOM 1258 O O . GLN A 1 152 ? 6.220 12.502 -21.146 1.00 95.31 152 GLN A O 1
ATOM 1263 N N . ILE A 1 153 ? 7.674 13.220 -19.597 1.00 95.69 153 ILE A N 1
ATOM 1264 C CA . ILE A 1 153 ? 8.503 12.002 -19.607 1.00 95.69 153 ILE A CA 1
ATOM 1265 C C . ILE A 1 153 ? 7.662 10.763 -19.302 1.00 95.69 153 ILE A C 1
ATOM 1267 O O . ILE A 1 153 ? 7.836 9.735 -19.961 1.00 95.69 153 ILE A O 1
ATOM 1271 N N . LEU A 1 154 ? 6.767 10.847 -18.311 1.00 97.00 154 LEU A N 1
ATOM 1272 C CA . LEU A 1 154 ? 5.910 9.718 -17.973 1.00 97.00 154 LEU A CA 1
ATOM 1273 C C . LEU A 1 154 ? 4.999 9.331 -19.147 1.00 97.00 154 LEU A C 1
ATOM 1275 O O . LEU A 1 154 ? 4.881 8.146 -19.450 1.00 97.00 154 LEU A O 1
ATOM 1279 N N . GLN A 1 155 ? 4.393 10.313 -19.819 1.00 96.31 155 GLN A N 1
ATOM 1280 C CA . GLN A 1 155 ? 3.530 10.078 -20.980 1.00 96.31 155 GLN A CA 1
ATOM 1281 C C . GLN A 1 155 ? 4.309 9.531 -22.180 1.00 96.31 155 GLN A C 1
ATOM 1283 O O . GLN A 1 155 ? 3.894 8.522 -22.750 1.00 96.31 155 GLN A O 1
ATOM 1288 N N . ASP A 1 156 ? 5.461 10.124 -22.507 1.00 95.56 156 ASP A N 1
ATOM 1289 C CA . ASP A 1 156 ? 6.312 9.719 -23.637 1.00 95.56 156 ASP A CA 1
ATOM 1290 C C . ASP A 1 156 ?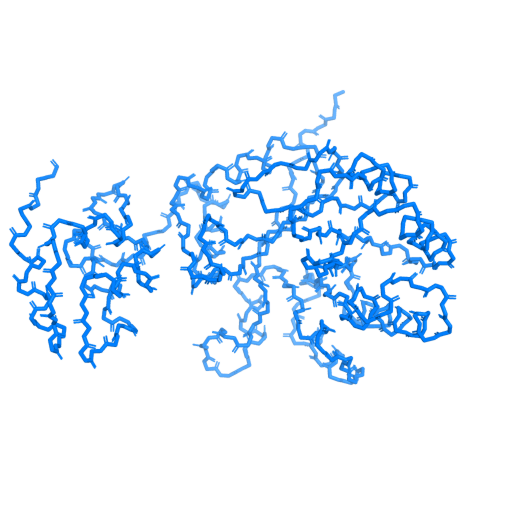 6.751 8.251 -23.535 1.00 95.56 156 ASP A C 1
ATOM 1292 O O . ASP A 1 156 ? 6.904 7.569 -24.546 1.00 95.56 156 ASP A O 1
ATOM 1296 N N . HIS A 1 157 ? 6.912 7.746 -22.308 1.00 95.25 157 HIS A N 1
ATOM 1297 C CA . HIS A 1 157 ? 7.336 6.370 -22.037 1.00 95.25 157 HIS A CA 1
ATOM 1298 C C . HIS A 1 157 ? 6.189 5.456 -21.565 1.00 95.25 157 HIS A C 1
ATOM 1300 O O . HIS A 1 157 ? 6.439 4.332 -21.126 1.00 95.25 157 HIS A O 1
ATOM 1306 N N . GLY A 1 158 ? 4.929 5.910 -21.614 1.00 95.06 158 GLY A N 1
ATOM 1307 C CA . GLY A 1 158 ? 3.761 5.111 -21.213 1.00 95.06 158 GLY A CA 1
ATOM 1308 C C . GLY A 1 158 ? 3.769 4.655 -19.744 1.00 95.06 158 GLY A C 1
ATOM 1309 O O . GLY A 1 158 ? 3.195 3.610 -19.399 1.00 95.06 158 GLY A O 1
ATOM 1310 N N . ILE A 1 159 ? 4.443 5.417 -18.882 1.00 97.56 159 ILE A N 1
ATOM 1311 C CA . ILE A 1 159 ? 4.598 5.151 -17.451 1.00 97.56 159 ILE A CA 1
ATOM 1312 C C . ILE A 1 159 ? 3.289 5.488 -16.736 1.00 97.56 159 ILE A C 1
ATOM 1314 O O . ILE A 1 159 ? 2.596 6.445 -17.073 1.00 97.56 159 ILE A O 1
ATOM 1318 N N . ILE A 1 160 ? 2.928 4.693 -15.734 1.00 98.31 160 ILE A N 1
ATOM 1319 C CA . ILE A 1 160 ? 1.762 4.936 -14.887 1.00 98.31 160 ILE A CA 1
ATOM 1320 C C . ILE A 1 160 ? 2.141 5.998 -13.853 1.00 98.31 160 ILE A C 1
ATOM 1322 O O . ILE A 1 160 ? 3.098 5.820 -13.095 1.00 98.31 160 ILE A O 1
ATOM 1326 N N . HIS A 1 161 ? 1.380 7.087 -13.789 1.00 97.88 161 HIS A N 1
ATOM 1327 C CA . HIS A 1 161 ? 1.551 8.093 -12.748 1.00 97.88 161 HIS A CA 1
ATOM 1328 C C . HIS A 1 161 ? 1.006 7.552 -11.416 1.00 97.88 161 HIS A C 1
ATOM 1330 O O . HIS A 1 161 ? -0.206 7.486 -11.204 1.00 97.88 161 HIS A O 1
ATOM 1336 N N . CYS A 1 162 ? 1.909 7.102 -10.539 1.00 97.81 162 CYS A N 1
ATOM 1337 C CA . CYS A 1 162 ? 1.547 6.546 -9.240 1.00 97.81 162 CYS A CA 1
ATOM 1338 C C . CYS A 1 162 ? 1.330 7.675 -8.236 1.00 97.81 162 CYS A C 1
ATOM 1340 O O . CYS A 1 162 ? 2.281 8.337 -7.824 1.00 97.81 162 CYS A O 1
ATOM 1342 N N . VAL A 1 163 ? 0.089 7.811 -7.779 1.00 96.00 163 VAL A N 1
ATOM 1343 C CA . VAL A 1 163 ? -0.318 8.784 -6.761 1.00 96.00 163 VAL A CA 1
ATOM 1344 C C . VAL A 1 163 ? -1.015 8.095 -5.595 1.00 96.00 163 VAL A C 1
ATOM 1346 O O . VAL A 1 163 ? -1.527 6.978 -5.730 1.00 96.00 163 VAL A O 1
ATOM 1349 N N . ASP A 1 164 ? -1.080 8.757 -4.444 1.00 96.69 164 ASP A N 1
ATOM 1350 C CA . ASP A 1 164 ? -1.980 8.342 -3.368 1.00 96.69 164 ASP A CA 1
ATOM 1351 C C . ASP A 1 164 ? -3.396 8.853 -3.683 1.00 96.69 164 ASP A C 1
ATOM 1353 O O . ASP A 1 164 ? -3.681 10.044 -3.541 1.00 96.69 164 ASP A O 1
ATOM 1357 N N . LEU A 1 165 ? -4.301 7.955 -4.091 1.00 97.50 165 LEU A N 1
ATOM 1358 C CA . LEU A 1 165 ? -5.678 8.310 -4.463 1.00 97.50 165 LEU A CA 1
ATOM 1359 C C . LEU A 1 165 ? -6.488 8.879 -3.293 1.00 97.50 165 LEU A C 1
ATOM 1361 O O . LEU A 1 165 ? -7.537 9.488 -3.511 1.00 97.50 165 LEU A O 1
ATOM 1365 N N . SER A 1 166 ? -6.015 8.729 -2.055 1.00 96.50 166 SER A N 1
A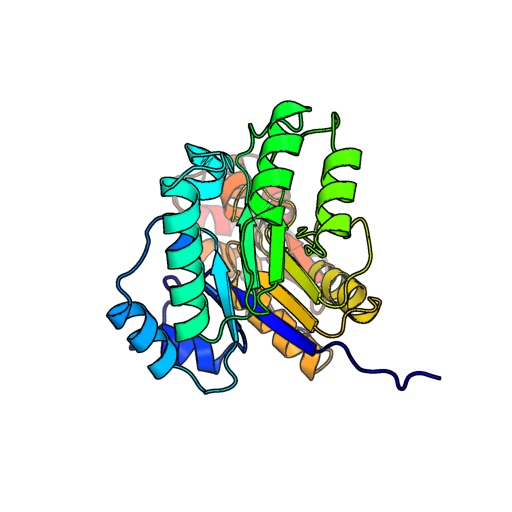TOM 1366 C CA . SER A 1 166 ? -6.619 9.397 -0.902 1.00 96.50 166 SER A CA 1
ATOM 1367 C C . SER A 1 166 ? -6.242 10.879 -0.774 1.00 96.50 166 SER A C 1
ATOM 1369 O O . SER A 1 166 ? -6.838 11.593 0.034 1.00 96.50 166 SER A O 1
ATOM 1371 N N . ARG A 1 167 ? -5.262 11.346 -1.557 1.00 94.81 167 ARG A N 1
ATOM 1372 C CA . ARG A 1 167 ? -4.729 12.715 -1.522 1.00 94.81 167 ARG A CA 1
ATOM 1373 C C . ARG A 1 167 ? -4.964 13.459 -2.828 1.00 94.81 167 ARG A C 1
ATOM 1375 O O . ARG A 1 167 ? -5.358 14.618 -2.803 1.00 94.81 167 ARG A O 1
ATOM 1382 N N . GLU A 1 168 ? -4.761 12.794 -3.957 1.00 94.38 168 GLU A N 1
ATOM 1383 C CA . GLU A 1 168 ? -4.790 13.431 -5.274 1.00 94.38 168 GLU A CA 1
ATOM 1384 C C . GLU A 1 168 ? -5.301 12.470 -6.358 1.00 94.38 168 GLU A C 1
ATOM 1386 O O . GLU A 1 168 ? -5.678 11.332 -6.073 1.00 94.38 168 GLU A O 1
ATOM 1391 N N . ASN A 1 169 ? -5.377 12.949 -7.599 1.00 95.75 169 ASN A N 1
ATOM 1392 C CA . ASN A 1 169 ? -5.720 12.142 -8.769 1.00 95.75 169 ASN A CA 1
ATOM 1393 C C . ASN A 1 169 ? -4.529 12.126 -9.739 1.00 95.75 169 ASN A C 1
ATOM 1395 O O . ASN A 1 169 ? -3.776 13.102 -9.782 1.00 95.75 169 ASN A O 1
ATOM 1399 N N . PRO A 1 170 ? -4.358 11.065 -10.548 1.00 96.19 170 PRO A N 1
ATOM 1400 C CA . PRO A 1 170 ? -3.348 11.064 -11.594 1.00 96.19 170 PRO A CA 1
ATOM 1401 C C . PRO A 1 170 ? -3.569 12.227 -12.568 1.00 96.19 170 PRO A C 1
ATOM 1403 O O . PRO A 1 170 ? -4.689 12.473 -13.007 1.00 96.19 170 PRO A O 1
ATOM 1406 N N . ALA A 1 171 ? -2.486 12.907 -12.939 1.00 95.56 171 ALA A N 1
ATOM 1407 C CA . ALA A 1 171 ? -2.498 13.991 -13.922 1.00 95.56 171 ALA A CA 1
ATOM 1408 C C . ALA A 1 171 ? -3.011 13.603 -15.328 1.00 95.56 171 ALA A C 1
ATOM 1410 O O . ALA A 1 171 ? -3.393 14.485 -16.091 1.00 95.56 171 ALA A O 1
ATOM 1411 N N . TYR A 1 172 ? -3.015 12.315 -15.687 1.00 94.94 172 TYR A N 1
ATOM 1412 C CA . TYR A 1 172 ? -3.538 11.815 -16.962 1.00 94.94 172 TYR A CA 1
ATOM 1413 C C . TYR A 1 172 ? -4.106 10.396 -16.813 1.00 94.94 172 TYR A C 1
ATOM 1415 O O . TYR A 1 172 ? -3.768 9.664 -15.880 1.00 94.94 172 TYR A O 1
ATOM 1423 N N . GLU A 1 173 ? -4.985 10.010 -17.740 1.00 91.56 173 GLU A N 1
ATOM 1424 C CA . GLU A 1 173 ? -5.603 8.682 -17.768 1.00 91.56 173 GLU A CA 1
ATOM 1425 C C . GLU A 1 173 ? -4.621 7.610 -18.270 1.00 91.56 173 GLU A C 1
ATOM 1427 O O . GLU A 1 173 ? -3.834 7.831 -19.188 1.00 91.56 173 GLU A O 1
ATOM 1432 N N . SER A 1 174 ? -4.706 6.415 -17.689 1.00 91.75 174 SER A N 1
ATOM 1433 C CA . SER A 1 174 ? -3.958 5.224 -18.098 1.00 91.75 174 SER A CA 1
ATOM 1434 C C . SER A 1 174 ? -4.883 4.014 -18.020 1.00 91.75 174 SER A C 1
ATOM 1436 O O . SER A 1 174 ? -5.827 4.000 -17.228 1.00 91.75 174 SER A O 1
ATOM 1438 N N . ASN A 1 175 ? -4.594 2.971 -18.800 1.00 94.25 175 ASN A N 1
ATOM 1439 C CA . ASN A 1 175 ? -5.318 1.705 -18.697 1.00 94.25 175 ASN A CA 1
ATOM 1440 C C . ASN A 1 175 ? -5.045 0.971 -17.367 1.00 94.25 175 ASN A C 1
ATOM 1442 O O . ASN A 1 175 ? -5.769 0.045 -17.016 1.00 94.25 175 ASN A O 1
ATOM 1446 N N . ILE A 1 176 ? -4.032 1.401 -16.608 1.00 97.25 176 ILE A N 1
ATOM 1447 C CA . ILE A 1 176 ? -3.753 0.924 -15.252 1.00 97.25 176 ILE A CA 1
ATOM 1448 C C . ILE A 1 176 ? -3.736 2.109 -14.288 1.00 97.25 176 ILE A C 1
ATOM 1450 O O . ILE A 1 176 ? -2.967 3.054 -14.479 1.00 97.25 176 ILE A O 1
ATOM 1454 N N . LEU A 1 177 ? -4.517 2.012 -13.211 1.00 97.94 177 LEU A N 1
ATOM 1455 C CA . LEU A 1 177 ? -4.323 2.805 -12.001 1.00 97.94 177 LEU A CA 1
ATOM 1456 C C . LEU A 1 177 ? -3.413 2.049 -11.035 1.00 97.94 177 LEU A C 1
ATOM 1458 O O . LEU A 1 177 ? -3.626 0.872 -10.755 1.00 97.94 177 LEU A O 1
ATOM 1462 N N . TYR A 1 178 ? -2.416 2.735 -10.487 1.00 98.56 178 TYR A N 1
ATOM 1463 C CA . TYR A 1 178 ? -1.550 2.183 -9.452 1.00 98.56 178 TYR A CA 1
ATOM 1464 C C . TYR A 1 178 ? -1.448 3.182 -8.310 1.00 98.56 178 TYR A C 1
ATOM 1466 O O . TYR A 1 178 ? -0.947 4.290 -8.500 1.00 98.56 178 TYR A O 1
ATOM 1474 N N . SER A 1 179 ? -1.934 2.801 -7.132 1.00 98.38 179 SER A N 1
ATOM 1475 C CA . SER A 1 179 ? -1.937 3.669 -5.964 1.00 98.38 179 SER A CA 1
ATOM 1476 C C . SER A 1 179 ? -1.316 2.991 -4.757 1.00 98.38 179 SER A C 1
ATOM 1478 O O . SER A 1 179 ? -1.545 1.809 -4.482 1.00 98.38 179 SER A O 1
ATOM 1480 N N . ARG A 1 180 ? -0.534 3.778 -4.023 1.00 97.88 180 ARG A N 1
ATOM 1481 C CA . ARG A 1 180 ? -0.022 3.434 -2.701 1.00 97.88 180 ARG A CA 1
ATOM 1482 C C . ARG A 1 180 ? -0.725 4.337 -1.700 1.00 97.88 180 ARG A C 1
ATOM 1484 O O . ARG A 1 180 ? -0.529 5.548 -1.710 1.00 97.88 180 ARG A O 1
ATOM 1491 N N . LEU A 1 181 ? -1.578 3.738 -0.881 1.00 97.62 181 LEU A N 1
ATOM 1492 C CA . LEU A 1 181 ? -2.509 4.431 -0.000 1.00 97.62 181 LEU A CA 1
ATOM 1493 C C . LEU A 1 181 ? -1.885 4.593 1.388 1.00 97.62 181 LEU A C 1
ATOM 1495 O O . LEU A 1 181 ? -1.804 3.636 2.166 1.00 97.62 181 LEU A O 1
ATOM 1499 N N . PHE A 1 182 ? -1.448 5.815 1.689 1.00 95.50 182 PHE A N 1
ATOM 1500 C CA . PHE A 1 182 ? -0.904 6.215 2.989 1.00 95.50 182 PHE A CA 1
ATOM 1501 C C . PHE A 1 182 ? -1.910 7.016 3.818 1.00 95.50 182 PHE A C 1
ATOM 1503 O O . PHE A 1 182 ? -1.738 7.136 5.030 1.00 95.50 182 PHE A O 1
ATOM 1510 N N . GLY A 1 183 ? -2.954 7.559 3.187 1.00 94.06 183 GLY A N 1
ATOM 1511 C CA . GLY A 1 183 ? -3.933 8.409 3.859 1.00 94.06 183 GLY A CA 1
ATOM 1512 C C . GLY A 1 183 ? -3.364 9.792 4.132 1.00 94.06 183 GLY A C 1
ATOM 1513 O O . GLY A 1 183 ? -2.271 10.111 3.688 1.00 94.06 183 GLY A O 1
ATOM 1514 N N . LYS A 1 184 ? -4.069 10.649 4.868 1.00 89.75 184 LYS A N 1
ATOM 1515 C CA . LYS A 1 184 ? -3.698 12.070 5.047 1.00 89.75 184 LYS A CA 1
ATOM 1516 C C . LYS A 1 184 ? -2.695 12.331 6.185 1.00 89.75 184 LYS A C 1
ATOM 1518 O O . LYS A 1 184 ? -2.328 13.474 6.426 1.00 89.75 184 LYS A O 1
ATOM 1523 N N . GLY A 1 185 ? -2.262 11.290 6.897 1.00 80.44 185 GLY A N 1
ATOM 1524 C CA . GLY A 1 185 ? -1.372 11.410 8.055 1.00 80.44 185 GLY A CA 1
ATOM 1525 C C . GLY A 1 185 ? 0.114 11.472 7.713 1.00 80.44 185 GLY A C 1
ATOM 1526 O O . GLY A 1 185 ? 0.536 11.276 6.568 1.00 80.44 185 GLY A O 1
ATOM 1527 N N . HIS A 1 186 ? 0.927 11.720 8.740 1.00 74.38 186 HIS A N 1
ATOM 1528 C CA . HIS A 1 186 ? 2.381 11.610 8.643 1.00 74.38 186 HIS A CA 1
ATOM 1529 C C . HIS A 1 186 ? 2.795 10.134 8.679 1.00 74.38 186 HIS A C 1
ATOM 1531 O O . HIS A 1 186 ? 2.440 9.411 9.602 1.00 74.38 186 HIS A O 1
ATOM 1537 N N . HIS A 1 187 ? 3.593 9.680 7.713 1.00 77.00 187 HIS A N 1
ATOM 1538 C CA . HIS A 1 187 ? 4.053 8.284 7.628 1.00 77.00 187 HIS A CA 1
ATOM 1539 C C . HIS A 1 187 ? 2.908 7.251 7.505 1.00 77.00 187 HIS A C 1
ATOM 1541 O O . HIS A 1 187 ? 1.889 7.508 6.874 1.00 77.00 187 HIS A O 1
ATOM 1547 N N . ASN A 1 188 ? 3.110 6.056 8.072 1.00 87.94 188 ASN A N 1
ATOM 1548 C CA . ASN A 1 188 ? 2.261 4.871 7.933 1.00 87.94 188 ASN A CA 1
ATOM 1549 C C . ASN A 1 188 ? 1.259 4.723 9.092 1.00 87.94 188 ASN A C 1
ATOM 1551 O O . ASN A 1 188 ? 0.856 3.613 9.411 1.00 87.94 188 ASN A O 1
ATOM 1555 N N . ILE A 1 189 ? 0.902 5.809 9.784 1.00 91.25 189 ILE A N 1
ATOM 1556 C CA . ILE A 1 189 ? 0.076 5.747 11.008 1.00 91.25 189 ILE A CA 1
ATOM 1557 C C . ILE A 1 189 ? -1.430 5.881 10.741 1.00 91.25 189 ILE A C 1
ATOM 1559 O O . ILE A 1 189 ? -2.232 5.801 11.662 1.00 91.25 189 ILE A O 1
ATOM 1563 N N . TYR A 1 190 ? -1.823 6.098 9.487 1.00 95.56 190 TYR A N 1
ATOM 1564 C CA . TYR A 1 190 ? -3.205 6.380 9.118 1.00 95.56 190 TYR A CA 1
ATOM 1565 C C . TYR A 1 190 ? -4.070 5.119 9.053 1.00 95.56 190 TYR A C 1
ATOM 1567 O O . TYR A 1 190 ? -3.622 4.088 8.547 1.00 95.56 190 TYR A O 1
ATOM 1575 N N . GLN A 1 191 ? -5.318 5.225 9.508 1.00 97.56 191 GLN A N 1
ATOM 1576 C CA . GLN A 1 191 ? -6.402 4.294 9.195 1.00 97.56 191 GLN A CA 1
ATOM 1577 C C . GLN A 1 191 ? -7.491 5.046 8.430 1.00 97.56 191 GLN A C 1
ATOM 1579 O O . GLN A 1 191 ? -7.824 6.179 8.788 1.00 97.56 191 GLN A O 1
ATOM 1584 N N . PHE A 1 192 ? -8.040 4.423 7.392 1.00 98.06 192 PHE A N 1
ATOM 1585 C CA . PHE A 1 192 ? -9.082 5.032 6.566 1.00 98.06 192 PHE A CA 1
ATOM 1586 C C . PHE A 1 192 ? -10.476 4.882 7.182 1.00 98.06 192 PHE A C 1
ATOM 1588 O O . PHE A 1 192 ? -10.828 3.821 7.708 1.00 98.06 192 PHE A O 1
ATOM 1595 N N . SER A 1 193 ? -11.308 5.920 7.074 1.00 97.94 193 SER A N 1
ATOM 1596 C CA . SER A 1 193 ? -12.742 5.799 7.373 1.00 97.94 193 SER A CA 1
ATOM 1597 C C . SER A 1 193 ? -13.507 5.131 6.221 1.00 97.94 193 SER A C 1
ATOM 1599 O O . SER A 1 193 ? -13.016 5.045 5.093 1.00 97.94 193 SER A O 1
ATOM 1601 N N . ASN A 1 194 ? -14.734 4.671 6.482 1.00 98.19 194 ASN A N 1
ATOM 1602 C CA . ASN A 1 194 ? -15.643 4.154 5.453 1.00 98.19 194 ASN A CA 1
ATOM 1603 C C . ASN A 1 194 ? -15.876 5.180 4.336 1.00 98.19 194 ASN A C 1
ATOM 1605 O O . ASN A 1 194 ? -15.882 4.821 3.161 1.00 98.19 194 ASN A O 1
ATOM 1609 N N . THR A 1 195 ? -16.038 6.456 4.696 1.00 97.56 195 THR A N 1
ATOM 1610 C CA . THR A 1 195 ? -16.232 7.552 3.740 1.00 97.56 195 THR A CA 1
ATOM 1611 C C . THR A 1 195 ? -15.026 7.692 2.817 1.00 97.56 195 THR A C 1
ATOM 1613 O O . THR A 1 195 ? -15.188 7.685 1.601 1.00 97.56 195 THR A O 1
ATOM 1616 N N . GLU A 1 196 ? -13.810 7.707 3.367 1.00 98.12 196 GLU A N 1
ATOM 1617 C CA . GLU A 1 196 ? -12.584 7.836 2.570 1.00 98.12 196 GLU A CA 1
ATOM 1618 C C . GLU A 1 196 ? -12.341 6.614 1.673 1.00 98.12 196 GLU A C 1
ATOM 1620 O O . GLU A 1 196 ? -11.980 6.760 0.505 1.00 98.12 196 GLU A O 1
ATOM 1625 N N . LEU A 1 197 ? -12.585 5.397 2.177 1.00 98.56 197 LEU A N 1
ATOM 1626 C CA . LEU A 1 197 ? -12.509 4.181 1.359 1.00 98.56 197 LEU A CA 1
ATOM 1627 C C . LEU A 1 197 ? -13.528 4.210 0.212 1.00 98.56 197 LEU A C 1
ATOM 1629 O O . LEU A 1 197 ? -13.204 3.816 -0.909 1.00 98.56 197 LEU A O 1
ATOM 1633 N N . LYS A 1 198 ? -14.745 4.702 0.470 1.00 98.31 198 LYS A N 1
ATOM 1634 C CA . LYS A 1 198 ? -15.793 4.853 -0.546 1.00 98.31 198 LYS A CA 1
ATOM 1635 C C . LYS A 1 198 ? -15.435 5.905 -1.595 1.00 98.31 198 LYS A C 1
ATOM 1637 O O . LYS A 1 198 ? -15.707 5.690 -2.772 1.00 98.31 198 LYS A O 1
ATOM 1642 N N . GLU A 1 199 ? -14.803 7.007 -1.199 1.00 98.31 199 GLU A N 1
ATOM 1643 C CA . GLU A 1 199 ? -14.284 8.021 -2.126 1.00 98.31 199 GLU A CA 1
ATOM 1644 C C . GLU A 1 199 ? -13.202 7.440 -3.044 1.00 98.31 199 GLU A C 1
ATOM 1646 O O . GLU A 1 199 ? -13.283 7.599 -4.262 1.00 98.31 199 GLU A O 1
ATOM 1651 N N . ILE A 1 200 ? -12.227 6.711 -2.486 1.00 98.50 200 ILE A N 1
ATOM 1652 C CA . ILE A 1 200 ? -11.179 6.027 -3.264 1.00 98.50 200 ILE A CA 1
ATOM 1653 C C . ILE A 1 200 ? -11.811 5.033 -4.244 1.00 98.50 200 ILE A C 1
ATOM 1655 O O . ILE A 1 200 ? -11.475 5.029 -5.428 1.00 98.50 200 ILE A O 1
ATOM 1659 N N . TYR A 1 201 ? -12.764 4.226 -3.775 1.00 98.25 201 TYR A N 1
ATOM 1660 C CA . TYR A 1 201 ? -13.505 3.292 -4.620 1.00 98.25 201 TYR A CA 1
ATOM 1661 C C . TYR A 1 201 ? -14.250 4.000 -5.758 1.00 98.25 201 TYR A C 1
ATOM 1663 O O . TYR A 1 201 ? -14.179 3.568 -6.909 1.00 98.25 201 TYR A O 1
ATOM 1671 N N . GLY A 1 202 ? -14.926 5.112 -5.455 1.00 97.31 202 GLY A N 1
ATOM 1672 C CA . GLY A 1 202 ? -15.627 5.932 -6.439 1.00 97.31 202 GLY A CA 1
ATOM 1673 C C . GLY A 1 202 ? -14.690 6.474 -7.517 1.00 97.31 202 GLY A C 1
ATOM 1674 O O . GLY A 1 202 ? -15.010 6.374 -8.700 1.00 97.31 202 GLY A O 1
ATOM 1675 N N . LYS A 1 203 ? -13.500 6.960 -7.135 1.00 97.12 203 LYS A N 1
ATOM 1676 C CA . LYS A 1 203 ? -12.465 7.402 -8.087 1.00 97.12 203 LYS A CA 1
ATOM 1677 C C . LYS A 1 203 ? -12.031 6.281 -9.029 1.00 97.12 203 LYS A C 1
ATOM 1679 O O . LYS A 1 203 ? -11.902 6.510 -10.227 1.00 97.12 203 LYS A O 1
ATOM 1684 N N . VAL A 1 204 ? -11.836 5.068 -8.507 1.00 97.25 204 VAL A N 1
ATOM 1685 C CA . VAL A 1 204 ? -11.472 3.902 -9.328 1.00 97.25 204 VAL A CA 1
ATOM 1686 C C . VAL A 1 204 ? -12.600 3.539 -10.292 1.00 97.25 204 VAL A C 1
ATOM 1688 O O . VAL A 1 204 ? -12.346 3.373 -11.482 1.00 97.25 204 VAL A O 1
ATOM 1691 N N . ARG A 1 205 ? -13.848 3.467 -9.814 1.00 95.56 205 ARG A N 1
ATOM 1692 C CA . ARG A 1 205 ? -15.008 3.119 -10.652 1.00 95.56 205 ARG A CA 1
ATOM 1693 C C . ARG A 1 205 ? -15.341 4.173 -11.708 1.00 95.56 205 ARG A C 1
ATOM 1695 O O . ARG A 1 205 ? -15.871 3.813 -12.749 1.00 95.56 205 ARG A O 1
ATOM 1702 N N . ALA A 1 206 ? -15.024 5.442 -11.460 1.00 94.00 206 ALA A N 1
ATOM 1703 C CA . ALA A 1 206 ? -15.188 6.520 -12.433 1.00 94.00 206 ALA A CA 1
ATOM 1704 C C . ALA A 1 206 ? -14.028 6.614 -13.444 1.00 94.00 206 ALA A C 1
ATOM 1706 O O . ALA A 1 206 ? -14.109 7.386 -14.399 1.00 94.00 206 ALA A O 1
ATOM 1707 N N . SER A 1 207 ? -12.937 5.874 -13.230 1.00 94.19 207 SER A N 1
ATOM 1708 C CA . SER A 1 207 ? -11.778 5.898 -14.120 1.00 94.19 207 SER A CA 1
ATOM 1709 C C . SER A 1 207 ? -12.004 5.074 -15.389 1.00 94.19 207 SER A C 1
ATOM 1711 O O . SER A 1 207 ? -12.851 4.187 -15.435 1.00 94.19 207 SER A O 1
ATOM 1713 N N . ARG A 1 208 ? -11.183 5.328 -16.413 1.00 92.12 208 ARG A N 1
ATOM 1714 C CA . ARG A 1 208 ? -11.132 4.520 -17.643 1.00 92.12 208 ARG A CA 1
ATOM 1715 C C . ARG A 1 208 ? -10.121 3.374 -17.587 1.00 92.12 208 ARG A C 1
ATOM 1717 O O . ARG A 1 208 ? -9.762 2.828 -18.629 1.00 92.12 208 ARG A O 1
ATOM 1724 N N . ALA A 1 209 ? -9.605 3.059 -16.402 1.00 96.06 209 ALA A N 1
ATOM 1725 C CA . ALA A 1 209 ? -8.627 1.998 -16.259 1.00 96.06 209 ALA A CA 1
ATOM 1726 C C . ALA A 1 209 ? -9.277 0.627 -16.457 1.00 96.06 209 ALA A C 1
ATOM 1728 O O . ALA A 1 209 ? -10.409 0.391 -16.056 1.00 96.06 209 ALA A O 1
ATOM 1729 N N . GLU A 1 210 ? -8.530 -0.295 -17.043 1.00 96.62 210 GLU A N 1
ATOM 1730 C CA . GLU A 1 210 ? -8.897 -1.706 -17.130 1.00 96.62 210 GLU A CA 1
ATOM 1731 C C . GLU A 1 210 ? -8.574 -2.407 -15.805 1.00 96.62 210 GLU A C 1
ATOM 1733 O O . GLU A 1 210 ? -9.326 -3.267 -15.351 1.00 96.62 210 GLU A O 1
ATOM 1738 N N . ARG A 1 211 ? -7.473 -1.994 -15.156 1.00 97.50 211 ARG A N 1
ATOM 1739 C CA . ARG A 1 211 ? -6.992 -2.536 -13.878 1.00 97.50 211 ARG A CA 1
ATOM 1740 C C . ARG A 1 211 ? -6.642 -1.436 -12.885 1.00 97.50 211 ARG A C 1
ATOM 1742 O O . ARG A 1 211 ? -6.052 -0.422 -13.255 1.00 97.50 211 ARG A O 1
ATOM 1749 N N . ALA A 1 212 ? -6.924 -1.662 -11.607 1.00 98.19 212 ALA A N 1
ATOM 1750 C CA . ALA A 1 212 ? -6.552 -0.762 -10.522 1.00 98.19 212 ALA A CA 1
ATOM 1751 C C . ALA A 1 212 ? -5.871 -1.515 -9.374 1.00 98.19 212 ALA A C 1
ATOM 1753 O O . ALA A 1 212 ? -6.489 -2.354 -8.728 1.00 98.19 212 ALA A O 1
ATOM 1754 N N . TYR A 1 213 ? -4.615 -1.175 -9.084 1.00 98.62 213 TYR A N 1
ATOM 1755 C CA . TYR A 1 213 ? -3.847 -1.711 -7.960 1.00 98.62 213 TYR A CA 1
ATOM 1756 C C . TYR A 1 213 ? -3.929 -0.746 -6.776 1.00 98.62 213 TYR A C 1
ATOM 1758 O O . TYR A 1 213 ? -3.432 0.381 -6.853 1.00 98.62 213 TYR A O 1
ATOM 1766 N N . LEU A 1 214 ? -4.539 -1.189 -5.677 1.00 98.69 214 LEU A N 1
ATOM 1767 C CA . LEU A 1 214 ? -4.679 -0.421 -4.440 1.00 98.69 214 LEU A CA 1
ATOM 1768 C C . LEU A 1 214 ? -3.834 -1.063 -3.339 1.00 98.69 214 LEU A C 1
ATOM 1770 O O . LEU A 1 214 ? -4.223 -2.070 -2.746 1.00 98.69 214 LEU A O 1
ATOM 1774 N N . ASN A 1 215 ? -2.669 -0.472 -3.071 1.00 98.44 215 ASN A N 1
ATOM 1775 C CA . ASN A 1 215 ? -1.686 -0.994 -2.125 1.00 98.44 215 ASN A CA 1
ATOM 1776 C C . ASN A 1 215 ? -1.733 -0.192 -0.823 1.00 98.44 215 ASN A C 1
ATOM 1778 O O . ASN A 1 215 ? -1.276 0.949 -0.770 1.00 98.44 215 ASN A O 1
ATOM 1782 N N . PHE A 1 216 ? -2.283 -0.772 0.240 1.00 98.38 216 PHE A N 1
ATOM 1783 C CA . PHE A 1 216 ? -2.385 -0.107 1.538 1.00 98.38 216 PHE A CA 1
ATOM 1784 C C . PHE A 1 216 ? -1.057 -0.131 2.311 1.00 98.38 216 PHE A C 1
ATOM 1786 O O . PHE A 1 216 ? -0.388 -1.164 2.389 1.00 98.38 216 PHE A O 1
ATOM 1793 N N . HIS A 1 217 ? -0.702 1.003 2.925 1.00 96.62 217 HIS A N 1
ATOM 1794 C CA . HIS A 1 217 ? 0.526 1.176 3.720 1.00 96.62 217 HIS A CA 1
ATOM 1795 C C . HIS A 1 217 ? 0.300 1.781 5.117 1.00 96.62 217 HIS A C 1
ATOM 1797 O O . HIS A 1 217 ? 1.269 2.021 5.836 1.00 96.62 217 HIS A O 1
ATOM 1803 N N . GLY A 1 218 ? -0.951 2.044 5.505 1.00 94.69 218 GLY A N 1
ATOM 1804 C CA . GLY A 1 218 ? -1.308 2.596 6.816 1.00 94.69 218 GLY A CA 1
ATOM 1805 C C . GLY A 1 218 ? -1.178 1.608 7.986 1.00 94.69 218 GLY A C 1
ATOM 1806 O O . GLY A 1 218 ? -0.878 0.425 7.805 1.00 94.69 218 GLY A O 1
ATOM 1807 N N . VAL A 1 219 ? -1.482 2.074 9.202 1.00 94.00 219 VAL A N 1
ATOM 1808 C CA . VAL A 1 219 ? -1.304 1.298 10.449 1.00 94.00 219 VAL A CA 1
ATOM 1809 C C . VAL A 1 219 ? -2.242 0.098 10.505 1.00 94.00 219 VAL A C 1
ATOM 1811 O O . VAL A 1 219 ? -1.940 -0.921 11.123 1.00 94.00 219 VAL A O 1
ATOM 1814 N N . ARG A 1 220 ? -3.375 0.202 9.803 1.00 95.44 220 ARG A N 1
ATOM 1815 C CA . ARG A 1 220 ? -4.372 -0.855 9.626 1.00 95.44 220 ARG A CA 1
ATOM 1816 C C . ARG A 1 220 ? -4.425 -1.383 8.198 1.00 95.44 220 ARG A C 1
ATOM 1818 O O . ARG A 1 220 ? -5.473 -1.866 7.790 1.00 95.44 220 ARG A O 1
ATOM 1825 N N . MET A 1 221 ? -3.318 -1.346 7.448 1.00 96.75 221 MET A N 1
ATOM 1826 C CA . MET A 1 221 ? -3.313 -1.673 6.012 1.00 96.75 221 MET A CA 1
ATOM 1827 C C . MET A 1 221 ? -4.062 -2.961 5.637 1.00 96.75 221 MET A C 1
ATOM 1829 O O . MET A 1 221 ? -4.824 -2.952 4.679 1.00 96.75 221 MET A O 1
ATOM 1833 N N . TYR A 1 222 ? -3.910 -4.049 6.401 1.00 97.81 222 TYR A N 1
ATOM 1834 C CA . TYR A 1 222 ? -4.617 -5.303 6.119 1.00 97.81 222 TYR A CA 1
ATOM 1835 C C . TYR A 1 222 ? -6.118 -5.217 6.415 1.00 97.81 222 TYR A C 1
ATOM 1837 O O . TYR A 1 222 ? -6.918 -5.757 5.659 1.00 97.81 222 TYR A O 1
ATOM 1845 N N . SER A 1 223 ? -6.508 -4.532 7.493 1.00 96.88 223 SER A N 1
ATOM 1846 C CA . SER A 1 223 ? -7.922 -4.339 7.832 1.00 96.88 223 SER A CA 1
ATOM 1847 C C . SER A 1 223 ? -8.599 -3.406 6.830 1.00 96.88 223 SER A C 1
ATOM 1849 O O . SER A 1 223 ? -9.675 -3.723 6.340 1.00 96.88 223 SER A O 1
ATOM 1851 N N . ASP A 1 224 ? -7.947 -2.310 6.438 1.00 98.31 224 ASP A N 1
ATOM 1852 C CA . ASP A 1 224 ? -8.490 -1.371 5.451 1.00 98.31 224 ASP A CA 1
ATOM 1853 C C . ASP A 1 224 ? -8.590 -2.008 4.054 1.00 98.31 224 ASP A C 1
ATOM 1855 O O . ASP A 1 224 ? -9.618 -1.866 3.389 1.00 98.31 224 ASP A O 1
ATOM 1859 N N . ALA A 1 225 ? -7.594 -2.806 3.649 1.00 98.38 225 ALA A N 1
ATOM 1860 C CA . ALA A 1 225 ? -7.662 -3.612 2.430 1.00 98.38 225 ALA A CA 1
ATOM 1861 C C . ALA A 1 225 ? -8.822 -4.626 2.474 1.00 98.38 225 ALA A C 1
ATOM 1863 O O . ALA A 1 225 ? -9.568 -4.769 1.501 1.00 98.38 225 ALA A O 1
ATOM 1864 N N . ALA A 1 226 ? -9.016 -5.316 3.603 1.00 98.12 226 ALA A N 1
ATOM 1865 C CA . ALA A 1 226 ? -10.102 -6.282 3.764 1.00 98.12 226 ALA A CA 1
ATOM 1866 C C . ALA A 1 226 ? -11.474 -5.590 3.761 1.00 98.12 226 ALA A C 1
ATOM 1868 O O . ALA A 1 226 ? -12.386 -6.038 3.069 1.00 98.12 226 ALA A O 1
ATOM 1869 N N . ARG A 1 227 ? -11.608 -4.458 4.464 1.00 98.12 227 ARG A N 1
ATOM 1870 C CA . ARG A 1 227 ? -12.818 -3.622 4.489 1.00 98.12 227 ARG A CA 1
ATOM 1871 C C . ARG A 1 227 ? -13.213 -3.172 3.090 1.00 98.12 227 ARG A C 1
ATOM 1873 O O . ARG A 1 227 ? -14.378 -3.314 2.726 1.00 98.12 227 ARG A O 1
ATOM 1880 N N . LEU A 1 228 ? -12.258 -2.685 2.295 1.00 98.50 228 LEU A N 1
ATOM 1881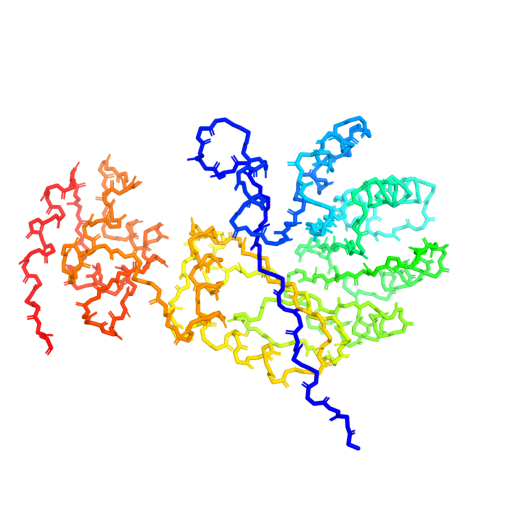 C CA . LEU A 1 228 ? -12.528 -2.288 0.915 1.00 98.50 228 LEU A CA 1
ATOM 1882 C C . LEU A 1 228 ? -12.892 -3.487 0.026 1.00 98.50 228 LEU A C 1
ATOM 1884 O O . LEU A 1 228 ? -13.789 -3.368 -0.801 1.00 98.50 228 LEU A O 1
ATOM 1888 N N . SER A 1 229 ? -12.266 -4.649 0.229 1.00 97.62 229 SER A N 1
ATOM 1889 C CA . SER A 1 229 ? -12.591 -5.878 -0.517 1.00 97.62 229 SER A CA 1
ATOM 1890 C C . SER A 1 229 ? -14.008 -6.389 -0.214 1.00 97.62 229 SER A C 1
ATOM 1892 O O . SER A 1 229 ? -14.743 -6.805 -1.111 1.00 97.62 229 SER A O 1
ATOM 1894 N N . VAL A 1 230 ? -14.437 -6.319 1.050 1.00 98.06 230 VAL A N 1
ATOM 1895 C CA . VAL A 1 230 ? -15.815 -6.653 1.447 1.00 98.06 230 VAL A CA 1
ATOM 1896 C C . VAL A 1 230 ? -16.804 -5.636 0.880 1.00 98.06 230 VAL A C 1
ATOM 1898 O O . VAL A 1 230 ? -17.866 -6.020 0.393 1.00 98.06 230 VAL A O 1
ATOM 1901 N N . TYR A 1 231 ? -16.461 -4.347 0.886 1.00 98.00 231 TYR A N 1
ATOM 1902 C CA . TYR A 1 231 ? -17.305 -3.318 0.284 1.00 98.00 231 TYR A CA 1
ATOM 1903 C C . TYR A 1 231 ? -17.461 -3.498 -1.229 1.00 98.00 231 TYR A C 1
ATOM 1905 O O . TYR A 1 231 ? -18.571 -3.382 -1.737 1.00 98.00 231 TYR A O 1
ATOM 1913 N N . GLU A 1 232 ? -16.383 -3.831 -1.941 1.00 95.62 232 GLU A N 1
ATOM 1914 C CA . GLU A 1 232 ? -16.406 -4.070 -3.389 1.00 95.62 232 GLU A CA 1
ATOM 1915 C C . GLU A 1 232 ? -17.369 -5.198 -3.780 1.00 95.62 232 GLU A C 1
ATOM 1917 O O . GLU A 1 232 ? -18.102 -5.061 -4.756 1.00 95.62 232 GLU A O 1
ATOM 1922 N N . SER A 1 233 ? -17.431 -6.258 -2.971 1.00 94.44 233 SER A N 1
ATOM 1923 C CA . SER A 1 233 ? -18.274 -7.431 -3.231 1.00 94.44 233 SER A CA 1
ATOM 1924 C C . SER A 1 233 ? -19.703 -7.332 -2.682 1.00 94.44 233 SER A C 1
ATOM 1926 O O . SER A 1 233 ? -20.605 -7.964 -3.227 1.00 94.44 233 SER A O 1
ATOM 1928 N N . SER A 1 234 ? -19.936 -6.565 -1.611 1.00 96.56 234 SER A N 1
ATOM 1929 C CA . SER A 1 234 ? -21.229 -6.547 -0.897 1.00 96.56 234 SER A CA 1
ATOM 1930 C C . SER A 1 234 ? -21.925 -5.184 -0.841 1.00 96.56 234 SER A C 1
ATOM 1932 O O . SER A 1 234 ? -23.087 -5.100 -0.439 1.00 96.56 234 SER A O 1
ATOM 1934 N N . GLY A 1 235 ? -21.223 -4.100 -1.179 1.00 96.25 235 GLY A N 1
ATOM 1935 C CA . GLY A 1 235 ? -21.699 -2.726 -1.010 1.00 96.25 235 GLY A CA 1
ATOM 1936 C C . GLY A 1 235 ? -21.773 -2.247 0.446 1.00 96.25 235 GLY A C 1
ATOM 1937 O O . GLY A 1 235 ? -22.276 -1.149 0.693 1.00 96.25 235 GLY A O 1
ATOM 1938 N N . LYS A 1 236 ? -21.285 -3.034 1.417 1.00 96.44 236 LYS A N 1
ATOM 1939 C CA . LYS A 1 236 ? -21.281 -2.696 2.849 1.00 96.44 236 LYS A CA 1
ATOM 1940 C C . LYS A 1 236 ? -19.886 -2.853 3.442 1.00 96.44 236 LYS A C 1
ATOM 1942 O O . LYS A 1 236 ? -19.185 -3.817 3.156 1.00 96.44 236 LYS A O 1
ATOM 1947 N N . PHE A 1 237 ? -19.488 -1.907 4.287 1.00 97.44 237 PHE A N 1
ATOM 1948 C CA . PHE A 1 237 ? -18.248 -2.031 5.046 1.00 97.44 237 PHE A CA 1
ATOM 1949 C C . PHE A 1 237 ? -18.482 -2.844 6.323 1.00 97.44 237 PHE A C 1
ATOM 1951 O O . PHE A 1 237 ? -19.504 -2.645 6.985 1.00 97.44 237 PHE A O 1
ATOM 1958 N N . PRO A 1 238 ? -17.544 -3.722 6.712 1.00 96.19 238 PRO A N 1
ATOM 1959 C CA . PRO A 1 238 ? -17.531 -4.253 8.063 1.00 96.19 238 PRO A CA 1
ATOM 1960 C C . PRO A 1 238 ? -17.092 -3.163 9.051 1.00 96.19 238 PRO A C 1
ATOM 1962 O O . PRO A 1 238 ? -16.316 -2.266 8.700 1.00 96.19 238 PRO A O 1
ATOM 1965 N N . LYS A 1 239 ? -17.589 -3.268 10.288 1.00 95.38 239 LYS A N 1
ATOM 1966 C CA . LYS A 1 239 ? -17.219 -2.375 11.394 1.00 95.38 239 LYS A CA 1
ATOM 1967 C C . LYS A 1 239 ? -15.724 -2.494 11.716 1.00 95.38 239 LYS A C 1
ATOM 1969 O O . LYS A 1 239 ? -15.150 -3.579 11.593 1.00 95.38 239 LYS A O 1
ATOM 1974 N N . VAL A 1 240 ? -15.090 -1.392 12.122 1.00 95.62 240 VAL A N 1
ATOM 1975 C CA . VAL A 1 240 ? -13.670 -1.380 12.529 1.00 95.62 240 VAL A CA 1
ATOM 1976 C C . VAL A 1 240 ? -13.437 -2.019 13.894 1.00 95.62 240 VAL A C 1
ATOM 1978 O O . VAL A 1 240 ? -12.351 -2.535 14.143 1.00 95.62 240 VAL A O 1
ATOM 1981 N N . THR A 1 241 ? -14.455 -1.996 14.748 1.00 96.19 241 THR A N 1
ATOM 1982 C CA . THR A 1 241 ? -14.469 -2.522 16.116 1.00 96.19 241 THR A CA 1
ATOM 1983 C C . THR A 1 241 ? -15.760 -3.295 16.360 1.00 96.19 241 THR A C 1
ATOM 1985 O O . THR A 1 241 ? -16.709 -3.239 15.571 1.00 96.19 241 THR A O 1
ATOM 1988 N N . ARG A 1 242 ? -15.804 -4.058 17.454 1.00 95.19 242 ARG A N 1
ATOM 1989 C CA . ARG A 1 242 ? -17.022 -4.779 17.869 1.00 95.19 242 ARG A CA 1
ATOM 1990 C C . ARG A 1 242 ? -17.976 -3.898 18.669 1.00 95.19 242 ARG A C 1
ATOM 1992 O O . ARG A 1 242 ? -19.177 -4.158 18.681 1.00 95.19 242 ARG A O 1
ATOM 1999 N N . SER A 1 243 ? -17.420 -2.906 19.350 1.00 95.56 243 SER A N 1
ATOM 2000 C CA . SER A 1 243 ? -18.118 -2.014 20.276 1.00 95.56 243 SER A CA 1
ATOM 2001 C C . SER A 1 243 ? -18.475 -0.683 19.605 1.00 95.56 243 SER A C 1
ATOM 2003 O O . SER A 1 243 ? -17.940 -0.371 18.546 1.00 95.56 243 SER A O 1
ATOM 2005 N N . LEU A 1 244 ? -19.350 0.111 20.231 1.00 96.00 244 LEU A N 1
ATOM 2006 C CA . LEU A 1 244 ? -19.676 1.481 19.809 1.00 96.00 244 LEU A CA 1
ATOM 2007 C C . LEU A 1 244 ? -19.222 2.505 20.864 1.00 96.00 244 LEU A C 1
ATOM 2009 O O . LEU A 1 244 ? -18.927 2.145 22.008 1.00 96.00 244 LEU A O 1
ATOM 2013 N N . GLY A 1 245 ? -19.168 3.781 20.483 1.00 95.56 245 GLY A N 1
ATOM 2014 C CA . GLY A 1 245 ? -18.912 4.906 21.381 1.00 95.56 245 GLY A CA 1
ATOM 2015 C C . GLY A 1 245 ? -17.579 4.802 22.132 1.00 95.56 245 GLY A C 1
ATOM 2016 O O . GLY A 1 245 ? -16.543 4.421 21.579 1.00 95.56 245 GLY A O 1
ATOM 2017 N N . VAL A 1 246 ? -17.606 5.117 23.431 1.00 95.69 246 VAL A N 1
ATOM 2018 C CA . VAL A 1 246 ? -16.426 5.063 24.314 1.00 95.69 246 VAL A CA 1
ATOM 2019 C C . VAL A 1 246 ? -15.795 3.670 24.354 1.00 95.69 246 VAL A C 1
ATOM 2021 O O . VAL A 1 246 ? -14.568 3.555 24.352 1.00 95.69 246 VAL A O 1
ATOM 2024 N N . ASP A 1 247 ? -16.597 2.605 24.340 1.00 96.38 247 ASP A N 1
ATOM 2025 C CA . ASP A 1 247 ? -16.057 1.245 24.366 1.00 96.38 247 ASP A CA 1
ATOM 2026 C C . ASP A 1 247 ? -15.328 0.911 23.053 1.00 96.38 247 ASP A C 1
ATOM 2028 O O . ASP A 1 247 ? -14.291 0.248 23.089 1.00 96.38 247 ASP A O 1
ATOM 2032 N N . SER A 1 248 ? -15.772 1.455 21.909 1.00 97.44 248 SER A N 1
ATOM 2033 C CA . SER A 1 248 ? -15.000 1.381 20.659 1.00 97.44 248 SER A CA 1
ATOM 2034 C C . SER A 1 248 ? -13.661 2.109 20.771 1.00 97.44 248 SER A C 1
ATOM 2036 O O . SER A 1 248 ? -12.654 1.603 20.276 1.00 97.44 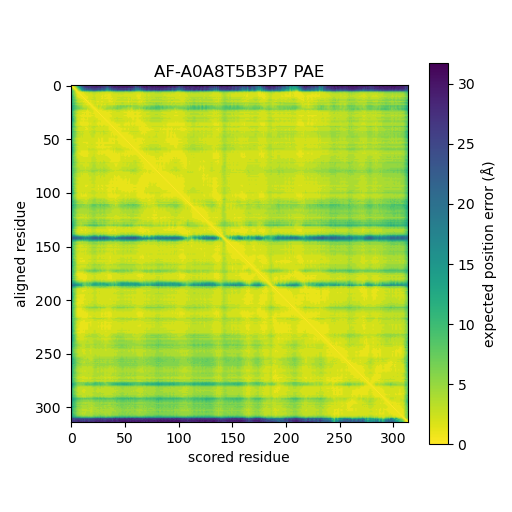248 SER A O 1
ATOM 2038 N N . ALA A 1 249 ? -13.630 3.2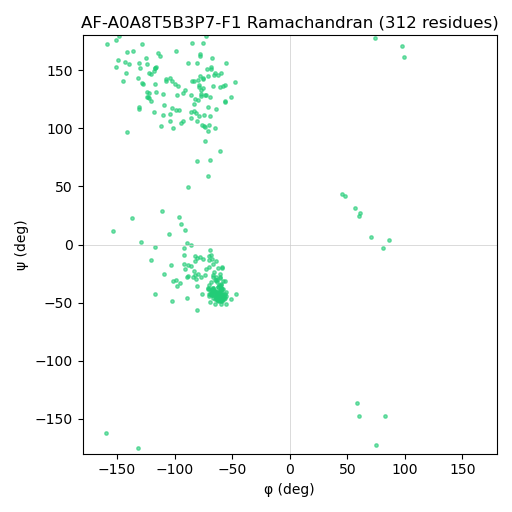96 21.380 1.00 97.19 249 ALA A N 1
ATOM 2039 C CA . ALA A 1 249 ? -12.388 4.047 21.560 1.00 97.19 249 ALA A CA 1
ATOM 2040 C C . ALA A 1 249 ? -11.394 3.275 22.435 1.00 97.19 249 ALA A C 1
ATOM 2042 O O . ALA A 1 249 ? -10.210 3.165 22.107 1.00 97.19 249 ALA A O 1
ATOM 2043 N N . LEU A 1 250 ? -11.890 2.678 23.520 1.00 97.06 250 LEU A N 1
ATOM 2044 C CA . LEU A 1 250 ? -11.100 1.845 24.419 1.00 97.06 250 LEU A CA 1
ATOM 2045 C C . LEU A 1 250 ? -10.586 0.577 23.741 1.00 97.06 250 LEU A C 1
ATOM 2047 O O . LEU A 1 250 ? -9.442 0.206 23.992 1.00 97.06 250 LEU A O 1
ATOM 2051 N N . GLU A 1 251 ? -11.392 -0.072 22.895 1.00 96.88 251 GLU A N 1
ATOM 2052 C CA . GLU A 1 251 ? -10.980 -1.239 22.105 1.00 96.88 251 GLU A CA 1
ATOM 2053 C C . GLU A 1 251 ? -9.736 -0.907 21.275 1.00 96.88 251 GLU A C 1
ATOM 2055 O O . GLU A 1 251 ? -8.717 -1.577 21.419 1.00 96.88 251 GLU A O 1
ATOM 2060 N N . VAL A 1 252 ? -9.772 0.195 20.516 1.00 97.00 252 VAL A N 1
ATOM 2061 C CA . VAL A 1 252 ? -8.651 0.635 19.669 1.00 97.00 252 VAL A CA 1
ATOM 2062 C C . VAL A 1 252 ? -7.427 1.035 20.497 1.00 97.00 252 VAL A C 1
ATOM 2064 O O . VAL A 1 252 ? -6.298 0.682 20.147 1.00 97.00 252 VAL A O 1
ATOM 2067 N N . LEU A 1 253 ? -7.626 1.773 21.594 1.00 96.94 253 LEU A N 1
ATOM 2068 C CA . LEU A 1 253 ? -6.537 2.241 22.459 1.00 96.94 253 LEU A CA 1
ATOM 2069 C C . LEU A 1 253 ? -5.831 1.087 23.188 1.00 96.94 253 LEU A C 1
ATOM 2071 O O . LEU A 1 253 ? -4.609 1.126 23.343 1.00 96.94 253 LEU A O 1
ATOM 2075 N N . LYS A 1 254 ? -6.570 0.060 23.623 1.00 96.19 254 LYS A N 1
ATOM 2076 C CA . LYS A 1 254 ? -6.034 -1.101 24.358 1.00 96.19 254 LYS A CA 1
ATOM 2077 C C . LYS A 1 254 ? -5.110 -1.987 23.521 1.00 96.19 254 LYS A C 1
ATOM 2079 O O . LYS A 1 254 ? -4.362 -2.768 24.100 1.00 96.19 254 LYS A O 1
ATOM 2084 N N . GLU A 1 255 ? -5.131 -1.872 22.197 1.00 93.56 255 GLU A N 1
ATOM 2085 C CA . GLU A 1 255 ? -4.319 -2.730 21.332 1.00 93.56 255 GLU A CA 1
ATOM 2086 C C . GLU A 1 255 ? -2.810 -2.478 21.443 1.00 93.56 255 GLU A C 1
ATOM 2088 O O . GLU A 1 255 ? -2.031 -3.430 21.454 1.00 93.56 255 GLU A O 1
ATOM 2093 N N . ASP A 1 256 ? -2.381 -1.215 21.491 1.00 93.62 256 ASP A N 1
ATOM 2094 C CA . ASP A 1 256 ? -0.955 -0.865 21.421 1.00 93.62 256 ASP A CA 1
ATOM 2095 C C . ASP A 1 256 ? -0.582 0.473 22.097 1.00 93.62 256 ASP A C 1
ATOM 2097 O O . ASP A 1 256 ? 0.545 0.954 21.926 1.00 93.62 256 ASP A O 1
ATOM 2101 N N . SER A 1 257 ? -1.484 1.090 22.876 1.00 95.25 257 SER A N 1
ATOM 2102 C CA . SER A 1 257 ? -1.150 2.325 23.599 1.00 95.25 257 SER A CA 1
ATOM 2103 C C . SER A 1 257 ? -0.096 2.064 24.672 1.00 95.25 257 SER A C 1
ATOM 2105 O O . SER A 1 257 ? -0.174 1.100 25.435 1.00 95.25 257 SER A O 1
ATOM 2107 N N . LYS A 1 258 ? 0.892 2.958 24.755 1.00 96.19 258 LYS A N 1
ATOM 2108 C CA . LYS A 1 258 ? 1.979 2.893 25.737 1.00 96.19 258 LYS A CA 1
ATOM 2109 C C . LYS A 1 258 ? 1.720 3.884 26.861 1.00 96.19 258 LYS A C 1
ATOM 2111 O O . LYS A 1 258 ? 1.274 4.996 26.604 1.00 96.19 258 LYS A O 1
ATOM 2116 N N . PHE A 1 259 ? 2.032 3.479 28.088 1.00 96.56 259 PHE A N 1
ATOM 2117 C CA . PHE A 1 259 ? 1.879 4.292 29.291 1.00 96.56 259 PHE A CA 1
ATOM 2118 C C . PHE A 1 259 ? 3.184 4.283 30.112 1.00 96.56 259 PHE A C 1
ATOM 2120 O O . PHE A 1 259 ? 3.918 3.292 30.042 1.00 96.56 259 PHE A O 1
ATOM 2127 N N . PRO A 1 260 ? 3.479 5.338 30.897 1.00 97.75 260 PRO A N 1
ATOM 2128 C CA . PRO A 1 260 ? 2.693 6.567 31.046 1.00 97.75 260 PRO A CA 1
ATOM 2129 C C . PRO A 1 260 ? 2.693 7.421 29.767 1.00 97.75 260 PRO A C 1
ATOM 2131 O O . PRO A 1 260 ? 3.621 7.345 28.966 1.00 97.75 260 PRO A O 1
ATOM 2134 N N . THR A 1 261 ? 1.638 8.208 29.563 1.00 98.12 261 THR A N 1
ATOM 2135 C CA . THR A 1 261 ? 1.460 9.072 28.381 1.00 98.12 261 THR A CA 1
ATOM 2136 C C . THR A 1 261 ? 0.629 10.305 28.730 1.00 98.12 261 THR A C 1
ATOM 2138 O O . THR A 1 261 ? 0.125 10.416 29.846 1.00 98.12 261 THR A O 1
ATOM 2141 N N . ASN A 1 262 ? 0.453 11.216 27.780 1.00 97.81 262 ASN A N 1
ATOM 2142 C CA . ASN A 1 262 ? -0.497 12.319 27.867 1.00 97.81 262 ASN A CA 1
ATOM 2143 C C . ASN A 1 262 ? -1.409 12.384 26.630 1.00 97.81 262 ASN A C 1
ATOM 2145 O O . ASN A 1 262 ? -1.222 11.625 25.672 1.00 97.81 262 ASN A O 1
ATOM 2149 N N . THR A 1 263 ? -2.415 13.259 26.671 1.00 97.62 263 THR A N 1
ATOM 2150 C CA . THR A 1 263 ? -3.380 13.450 25.578 1.00 97.62 263 THR A CA 1
ATOM 2151 C C . THR A 1 263 ? -2.681 13.796 24.265 1.00 97.62 263 THR A C 1
ATOM 2153 O O . THR A 1 263 ? -2.966 13.167 23.246 1.00 97.62 263 THR A O 1
ATOM 2156 N N . SER A 1 264 ? -1.724 14.726 24.280 1.00 97.25 264 SER A N 1
ATOM 2157 C CA . SER A 1 264 ? -0.980 15.131 23.082 1.00 97.25 264 SER A CA 1
ATOM 2158 C C . SER A 1 264 ? -0.229 13.970 22.411 1.00 97.25 264 SER A C 1
ATOM 2160 O O . SER A 1 264 ? -0.322 13.787 21.194 1.00 97.25 264 SER A O 1
ATOM 2162 N N . GLU A 1 265 ? 0.468 13.131 23.180 1.00 96.62 265 GLU A N 1
ATOM 2163 C CA . GLU A 1 265 ? 1.182 11.960 22.653 1.00 96.62 265 GLU A CA 1
ATOM 2164 C C . GLU A 1 265 ? 0.216 10.866 22.167 1.00 96.62 265 GLU A C 1
ATOM 2166 O O . GLU A 1 265 ? 0.469 10.230 21.138 1.00 96.62 265 GLU A O 1
ATOM 2171 N N . LEU A 1 266 ? -0.935 10.689 22.829 1.00 96.88 266 LEU A N 1
ATOM 2172 C CA . LEU A 1 266 ? -1.993 9.802 22.338 1.00 96.88 266 LEU A CA 1
ATOM 2173 C C . LEU A 1 266 ? -2.573 10.300 21.011 1.00 96.88 266 LEU A C 1
ATOM 2175 O O . LEU A 1 266 ? -2.684 9.517 20.074 1.00 96.88 266 LEU A O 1
ATOM 2179 N N . ILE A 1 267 ? -2.890 11.587 20.871 1.00 96.06 267 ILE A N 1
ATOM 2180 C CA . ILE A 1 267 ? -3.394 12.151 19.608 1.00 96.06 267 ILE A CA 1
ATOM 2181 C C . ILE A 1 267 ? -2.369 11.950 18.488 1.00 96.06 267 ILE A C 1
ATOM 2183 O O . ILE A 1 267 ? -2.711 11.499 17.395 1.00 96.06 267 ILE A O 1
ATOM 2187 N N . LYS A 1 268 ? -1.093 12.212 18.772 1.00 93.88 268 LYS A N 1
ATOM 2188 C CA . LYS A 1 268 ? -0.001 12.076 17.806 1.00 93.88 268 LYS A CA 1
ATOM 2189 C C . LYS A 1 268 ? 0.167 10.649 17.281 1.00 93.88 268 LYS A C 1
ATOM 2191 O O . LYS A 1 268 ? 0.370 10.472 16.080 1.00 93.88 268 LYS A O 1
ATOM 2196 N N . HIS A 1 269 ? 0.092 9.643 18.156 1.00 92.38 269 HIS A N 1
ATOM 2197 C CA . HIS A 1 269 ? 0.401 8.251 17.807 1.00 92.38 269 HIS A CA 1
ATOM 2198 C C . HIS A 1 269 ? -0.828 7.364 17.566 1.00 92.38 269 HIS A C 1
ATOM 2200 O O . HIS A 1 269 ? -0.769 6.457 16.739 1.00 92.38 269 HIS A O 1
ATOM 2206 N N . GLN A 1 270 ? -1.935 7.628 18.257 1.00 95.19 270 GLN A N 1
ATOM 2207 C CA . GLN A 1 270 ? -3.176 6.846 18.213 1.00 95.19 270 GLN A CA 1
ATOM 2208 C C . GLN A 1 270 ? -4.309 7.580 17.497 1.00 95.19 270 GLN A C 1
ATOM 2210 O O . GLN A 1 270 ? -5.188 6.937 16.926 1.00 95.19 270 GLN A O 1
ATOM 2215 N N . GLY A 1 271 ? -4.276 8.915 17.470 1.00 95.88 271 GLY A N 1
ATOM 2216 C CA . GLY A 1 271 ? -5.377 9.757 16.994 1.00 95.88 271 GLY A CA 1
ATOM 2217 C C . GLY A 1 271 ? -5.816 9.518 15.545 1.00 95.88 271 GLY A C 1
ATOM 2218 O O . GLY A 1 271 ? -6.934 9.855 15.174 1.00 95.88 271 GLY A O 1
ATOM 2219 N N . TRP A 1 272 ? -4.967 8.890 14.734 1.00 95.88 272 TRP A N 1
ATOM 2220 C CA . TRP A 1 272 ? -5.220 8.586 13.325 1.00 95.88 272 TRP A CA 1
ATOM 2221 C C . TRP A 1 272 ? -6.091 7.350 13.086 1.00 95.88 272 TRP A C 1
ATOM 2223 O O . TRP A 1 272 ? -6.513 7.120 11.947 1.00 95.88 272 TRP A O 1
ATOM 2233 N N . LYS A 1 273 ? -6.331 6.554 14.133 1.00 97.12 273 LYS A N 1
ATOM 2234 C CA . LYS A 1 273 ? -7.171 5.356 14.091 1.00 97.12 273 LYS A CA 1
ATOM 2235 C C . LYS A 1 273 ? -8.652 5.725 14.178 1.00 97.12 273 LYS A C 1
ATOM 2237 O O . LYS A 1 273 ? -9.006 6.794 14.676 1.00 97.12 273 LYS A O 1
ATOM 2242 N N . ILE A 1 274 ? -9.495 4.834 13.669 1.00 97.81 274 ILE A N 1
ATOM 2243 C CA . ILE A 1 274 ? -10.944 5.020 13.564 1.00 97.81 274 ILE A CA 1
ATOM 2244 C C . ILE A 1 274 ? -11.659 4.217 14.647 1.00 97.81 274 ILE A C 1
ATOM 2246 O O . ILE A 1 274 ? -11.256 3.095 14.955 1.00 97.81 274 ILE A O 1
ATOM 2250 N N . CYS A 1 275 ? -12.739 4.781 15.177 1.00 97.25 275 CYS A N 1
ATOM 2251 C CA . CYS A 1 275 ? -13.668 4.140 16.099 1.00 97.25 275 CYS A CA 1
ATOM 2252 C C . CYS A 1 275 ? -15.082 4.159 15.517 1.00 97.25 275 CYS A C 1
ATOM 2254 O O . CYS A 1 275 ? -15.450 5.113 14.831 1.00 97.25 275 CYS A O 1
ATOM 2256 N N . GLU A 1 276 ? -15.874 3.134 15.820 1.00 97.44 276 GLU A N 1
ATOM 2257 C CA . GLU A 1 276 ? -17.316 3.167 15.582 1.00 97.44 276 GLU A CA 1
ATOM 2258 C C . GLU A 1 276 ? -17.965 3.975 16.709 1.00 97.44 276 GLU A C 1
ATOM 2260 O O . GLU A 1 276 ? -17.969 3.553 17.867 1.00 97.44 276 GLU A O 1
ATOM 2265 N N . TRP A 1 277 ? -18.473 5.163 16.396 1.00 95.25 277 TRP A N 1
ATOM 2266 C CA . TRP A 1 277 ? -19.136 6.014 17.382 1.00 95.25 277 TRP A CA 1
ATOM 2267 C C . TRP A 1 277 ? -20.630 5.699 17.456 1.00 95.25 277 TRP A C 1
ATOM 2269 O O . TRP A 1 277 ? -21.154 5.457 18.540 1.00 95.25 277 TRP A O 1
ATOM 2279 N N . GLY A 1 278 ? -21.286 5.575 16.304 1.00 91.81 278 GLY A N 1
ATOM 2280 C CA . GLY A 1 278 ? -22.681 5.152 16.156 1.00 91.81 278 GLY A CA 1
ATOM 2281 C C . GLY A 1 278 ? -22.831 4.065 15.090 1.00 91.81 278 GLY A C 1
ATOM 2282 O O . GLY A 1 278 ? -21.847 3.596 14.525 1.00 91.81 278 GLY A O 1
ATOM 2283 N N . GLU A 1 279 ? -24.064 3.657 14.772 1.00 86.50 279 GLU A N 1
ATOM 2284 C CA . GLU A 1 279 ? -24.307 2.553 13.819 1.00 86.50 279 GLU A CA 1
ATOM 2285 C C . GLU A 1 279 ? -23.756 2.803 12.405 1.00 86.50 279 GLU A C 1
ATOM 2287 O O . GLU A 1 279 ? -23.410 1.854 11.706 1.00 86.50 279 GLU A O 1
ATOM 2292 N N . ASN A 1 280 ? -23.650 4.065 11.982 1.00 87.06 280 ASN A N 1
ATOM 2293 C CA . ASN A 1 280 ? -23.062 4.458 10.696 1.00 87.06 280 ASN A CA 1
ATOM 2294 C C . ASN A 1 280 ? -22.144 5.679 10.835 1.00 87.06 280 ASN A C 1
ATOM 2296 O O . ASN A 1 280 ? -21.925 6.411 9.870 1.00 87.06 280 ASN A O 1
ATOM 2300 N N . GLU A 1 281 ? -21.638 5.917 12.040 1.00 94.88 281 GLU A N 1
ATOM 2301 C CA . GLU A 1 281 ? -20.829 7.084 12.356 1.00 94.88 281 GLU A CA 1
ATOM 2302 C C . GLU A 1 281 ? -19.459 6.632 12.842 1.00 94.88 281 GLU A C 1
ATOM 2304 O O . GLU A 1 281 ? -19.344 5.881 13.811 1.00 94.88 281 GLU A O 1
ATOM 2309 N N . GLN A 1 282 ? -18.422 7.116 12.163 1.00 97.69 282 GLN A N 1
ATOM 2310 C CA . GLN A 1 282 ? -17.035 6.850 12.507 1.00 97.69 282 GLN A CA 1
ATOM 2311 C C . GLN A 1 282 ? -16.340 8.146 12.897 1.00 97.69 282 GLN A C 1
ATOM 2313 O O . GLN A 1 282 ? -16.377 9.111 12.136 1.00 97.69 282 GLN A O 1
ATOM 2318 N N . LEU A 1 283 ? -15.646 8.122 14.033 1.00 97.44 283 LEU A N 1
ATOM 2319 C CA . LEU A 1 283 ? -14.803 9.222 14.494 1.00 97.44 283 LEU A CA 1
ATOM 2320 C C . LEU A 1 283 ? -13.343 8.794 14.555 1.00 97.44 283 LEU A C 1
ATOM 2322 O O . LEU A 1 283 ? -13.013 7.618 14.755 1.00 97.44 283 LEU A O 1
ATOM 2326 N N . ARG A 1 284 ? -12.446 9.765 14.407 1.00 97.12 284 ARG A N 1
ATOM 2327 C CA . ARG A 1 284 ? -11.025 9.581 14.696 1.00 97.12 284 ARG A CA 1
ATOM 2328 C C . ARG A 1 284 ? -10.789 9.628 16.193 1.00 97.12 284 ARG A C 1
ATOM 2330 O O . ARG A 1 284 ? -11.366 10.454 16.899 1.00 97.12 284 ARG A O 1
ATOM 2337 N N . LEU A 1 285 ? -9.840 8.827 16.675 1.00 96.81 285 LEU A N 1
ATOM 2338 C CA . LEU A 1 285 ? -9.411 8.910 18.073 1.00 96.81 285 LEU A CA 1
ATOM 2339 C C . LEU A 1 285 ? -8.938 10.318 18.453 1.00 96.81 285 LEU A C 1
ATOM 2341 O O . LEU A 1 285 ? -9.114 10.718 19.598 1.00 96.81 285 LEU A O 1
ATOM 2345 N N . SER A 1 286 ? -8.366 11.087 17.520 1.00 96.62 286 SER A N 1
ATOM 2346 C CA . SER A 1 286 ? -7.945 12.466 17.789 1.00 96.62 286 SER A CA 1
ATOM 2347 C C . SER A 1 286 ? -9.104 13.379 18.183 1.00 96.62 286 SER A C 1
ATOM 2349 O O . SER A 1 286 ? -8.911 14.270 19.002 1.00 96.62 286 SER A O 1
ATOM 2351 N N . GLU A 1 287 ? -10.291 13.161 17.612 1.00 96.62 287 GLU A N 1
ATOM 2352 C CA . GLU A 1 287 ? -11.489 13.947 17.920 1.00 96.62 287 GLU A CA 1
ATOM 2353 C C . GLU A 1 287 ? -11.964 13.631 19.340 1.00 96.62 287 GLU A C 1
ATOM 2355 O O . GLU A 1 287 ? -12.103 14.532 20.163 1.00 96.62 287 GLU A O 1
ATOM 2360 N N . ILE A 1 288 ? -12.079 12.338 19.658 1.00 96.19 288 ILE A N 1
ATOM 2361 C CA . ILE A 1 288 ? -12.529 11.846 20.967 1.00 96.19 288 ILE A CA 1
ATOM 2362 C C . ILE A 1 288 ? -11.557 12.263 22.081 1.00 96.19 288 ILE A C 1
ATOM 2364 O O . ILE A 1 288 ? -11.966 12.772 23.123 1.00 96.19 288 ILE A O 1
ATOM 2368 N N . LEU A 1 289 ? -10.251 12.075 21.866 1.00 96.44 289 LEU A N 1
ATOM 2369 C CA . LEU A 1 289 ? -9.213 12.466 22.827 1.00 96.44 289 LEU A CA 1
ATOM 2370 C C . LEU A 1 289 ? -9.163 13.986 23.029 1.00 96.44 289 LEU A C 1
ATOM 2372 O O . LEU A 1 289 ? -8.838 14.444 24.125 1.00 96.44 289 LEU A O 1
ATOM 2376 N N . GLY A 1 290 ? -9.516 14.765 22.002 1.00 95.94 290 GLY A N 1
ATOM 2377 C CA . GLY A 1 290 ? -9.611 16.219 22.085 1.00 95.94 290 GLY A CA 1
ATOM 2378 C C . GLY A 1 290 ? -10.638 16.701 23.113 1.00 95.94 290 GLY A C 1
ATOM 2379 O O . GLY A 1 290 ? -10.432 17.748 23.724 1.00 95.94 290 GLY A O 1
ATOM 2380 N N . TRP A 1 291 ? -11.694 15.926 23.373 1.00 95.44 291 TRP A N 1
ATOM 2381 C CA . TRP A 1 291 ? -12.730 16.281 24.349 1.00 95.44 291 TRP A CA 1
ATOM 2382 C C . TRP A 1 291 ? -12.279 16.156 25.810 1.00 95.44 291 TRP A C 1
ATOM 2384 O O . TRP A 1 291 ? -12.868 16.791 26.680 1.00 95.44 291 TRP A O 1
ATOM 2394 N N . ILE A 1 292 ? -11.226 15.379 26.097 1.00 93.50 292 ILE A N 1
ATOM 2395 C CA . ILE A 1 292 ? -10.681 15.243 27.461 1.00 93.50 292 ILE A CA 1
ATOM 2396 C C . ILE A 1 292 ? -9.844 16.474 27.857 1.00 93.50 292 ILE A C 1
ATOM 2398 O O . ILE A 1 292 ? -9.733 16.800 29.040 1.00 93.50 292 ILE A O 1
ATOM 2402 N N . GLY A 1 293 ? -9.240 17.157 26.879 1.00 91.62 293 GLY A N 1
ATOM 2403 C CA . GLY A 1 293 ? -8.203 18.162 27.117 1.00 91.62 293 GLY A CA 1
ATOM 2404 C C . GLY A 1 293 ? -6.850 17.551 27.508 1.00 91.62 293 GLY A C 1
ATOM 2405 O O . GLY A 1 293 ? -6.692 16.332 27.606 1.00 91.62 293 GLY A O 1
ATOM 2406 N N . GLU A 1 294 ? -5.836 18.398 27.702 1.00 97.19 294 GLU A N 1
ATOM 2407 C CA . GLU A 1 294 ? -4.475 17.940 28.010 1.00 97.19 294 GLU A CA 1
ATOM 2408 C C . GLU A 1 294 ? -4.387 17.359 29.429 1.00 97.19 294 GLU A C 1
ATOM 2410 O O . GLU A 1 294 ? -4.614 18.052 30.424 1.00 97.19 294 GLU A O 1
ATOM 2415 N N . LYS A 1 295 ? -4.038 16.073 29.522 1.00 97.12 295 LYS A N 1
ATOM 2416 C CA . LYS A 1 295 ? -3.904 15.343 30.783 1.00 97.12 295 LYS A CA 1
ATOM 2417 C C . LYS A 1 295 ? -2.876 14.223 30.659 1.00 97.12 295 LYS A C 1
ATOM 2419 O O . LYS A 1 295 ? -2.677 13.675 29.580 1.00 97.12 295 LYS A O 1
ATOM 2424 N N . THR A 1 296 ? -2.252 13.862 31.778 1.00 97.94 296 THR A N 1
ATOM 2425 C CA . THR A 1 296 ? -1.328 12.724 31.879 1.00 97.94 296 THR A CA 1
ATOM 2426 C C . THR A 1 296 ? -2.038 11.511 32.469 1.00 97.94 296 THR A C 1
ATOM 2428 O O . THR A 1 296 ? -2.767 11.634 33.453 1.00 97.94 296 THR A O 1
ATOM 2431 N N . PHE A 1 297 ? -1.764 10.340 31.903 1.00 98.19 297 PHE A N 1
ATOM 2432 C CA . PHE A 1 297 ? -2.310 9.051 32.306 1.00 98.19 297 PHE A CA 1
ATOM 2433 C C . PHE A 1 297 ? -1.170 8.089 32.628 1.00 98.19 297 PHE A C 1
ATOM 2435 O O . PHE A 1 297 ? -0.275 7.863 31.806 1.00 98.19 297 PHE A O 1
ATOM 2442 N N . LYS A 1 298 ? -1.200 7.483 33.814 1.00 98.12 298 LYS A N 1
ATOM 2443 C CA . LYS A 1 298 ? -0.217 6.467 34.224 1.00 98.12 298 LYS A CA 1
ATOM 2444 C C . LYS A 1 298 ? -0.510 5.095 33.633 1.00 98.12 298 LYS A C 1
ATOM 2446 O O . LYS A 1 298 ? 0.394 4.274 33.523 1.00 98.12 298 LYS A O 1
ATOM 2451 N N . ASN A 1 299 ? -1.768 4.828 33.305 1.00 97.62 299 ASN A N 1
ATOM 2452 C CA . ASN A 1 299 ? -2.247 3.559 32.775 1.00 97.62 299 ASN A CA 1
ATOM 2453 C C . ASN A 1 299 ? -3.574 3.761 32.027 1.00 97.62 299 ASN A C 1
ATOM 2455 O O . ASN A 1 299 ? -4.177 4.834 32.075 1.00 97.62 299 ASN A O 1
ATOM 2459 N N . ILE A 1 300 ? -4.034 2.704 31.356 1.00 96.62 300 ILE A N 1
ATOM 2460 C CA . ILE A 1 300 ? -5.273 2.722 30.574 1.00 96.62 300 ILE A CA 1
ATOM 2461 C C . ILE A 1 300 ? -6.524 2.958 31.431 1.00 96.62 300 ILE A C 1
ATOM 2463 O O . ILE A 1 300 ? -7.471 3.565 30.944 1.00 96.62 300 ILE A O 1
ATOM 2467 N N . SER A 1 301 ? -6.534 2.530 32.697 1.00 97.31 301 SER A N 1
ATOM 2468 C CA . SER A 1 301 ? -7.695 2.687 33.581 1.00 97.31 301 SER A CA 1
ATOM 2469 C C . SER A 1 301 ? -7.961 4.155 33.911 1.00 97.31 301 SER A C 1
ATOM 2471 O O . SER A 1 301 ? -9.111 4.580 33.923 1.00 97.31 301 SER A O 1
ATOM 2473 N N . GLU A 1 302 ? -6.909 4.952 34.121 1.00 97.81 302 GLU A N 1
ATOM 2474 C CA . GLU A 1 302 ? -7.043 6.403 34.312 1.00 97.81 302 GLU A CA 1
ATOM 2475 C C . GLU A 1 302 ? -7.610 7.092 33.060 1.00 97.81 302 GLU A C 1
ATOM 2477 O O . GLU A 1 302 ? -8.466 7.967 33.179 1.00 97.81 302 GLU A O 1
ATOM 2482 N N . LEU A 1 303 ? -7.175 6.680 31.862 1.00 97.06 303 LEU A N 1
ATOM 2483 C CA . LEU A 1 303 ? -7.718 7.192 30.598 1.00 97.06 303 LEU A CA 1
ATOM 2484 C C . LEU A 1 303 ? -9.183 6.784 30.408 1.00 97.06 303 LEU A C 1
ATOM 2486 O O . LEU A 1 303 ? -10.010 7.602 30.013 1.00 97.06 303 LEU A O 1
ATOM 2490 N N . GLU A 1 304 ? -9.517 5.535 30.731 1.00 96.88 304 GLU A N 1
ATOM 2491 C CA . GLU A 1 304 ? -10.882 5.016 30.676 1.00 96.88 304 GLU A CA 1
ATOM 2492 C C . GLU A 1 304 ? -11.835 5.809 31.577 1.00 96.88 304 GLU A C 1
ATOM 2494 O O . GLU A 1 304 ? -12.932 6.157 31.143 1.00 96.88 304 GLU A O 1
ATOM 2499 N N . MET A 1 305 ? -11.409 6.168 32.791 1.00 96.44 305 MET A N 1
ATOM 2500 C CA . MET A 1 305 ? -12.211 7.008 33.685 1.00 96.44 305 MET A CA 1
ATOM 2501 C C . MET A 1 305 ? -12.521 8.386 33.094 1.00 96.44 305 MET A C 1
ATOM 2503 O O . MET A 1 305 ? -13.602 8.909 33.347 1.00 96.44 305 MET A O 1
ATOM 2507 N N . GLU A 1 306 ? -11.605 8.989 32.331 1.00 96.12 306 GLU A N 1
ATOM 2508 C CA . GLU A 1 306 ? -11.874 10.269 31.664 1.00 96.12 306 GLU A CA 1
ATOM 2509 C C . GLU A 1 306 ? -12.755 10.106 30.431 1.00 96.12 306 GLU A C 1
ATOM 2511 O O . GLU A 1 306 ? -13.701 10.869 30.263 1.00 96.12 306 GLU A O 1
ATOM 2516 N N . LEU A 1 307 ? -12.506 9.084 29.609 1.00 95.19 307 LEU A N 1
ATOM 2517 C CA . LEU A 1 307 ? -13.335 8.811 28.436 1.00 95.19 307 LEU A CA 1
ATOM 2518 C C . LEU A 1 307 ? -14.796 8.551 28.823 1.00 95.19 307 LEU A C 1
ATOM 2520 O O . LEU A 1 307 ? -15.702 9.017 28.144 1.00 95.19 307 LEU A O 1
ATOM 2524 N N . ARG A 1 308 ? -15.047 7.862 29.943 1.00 95.25 308 ARG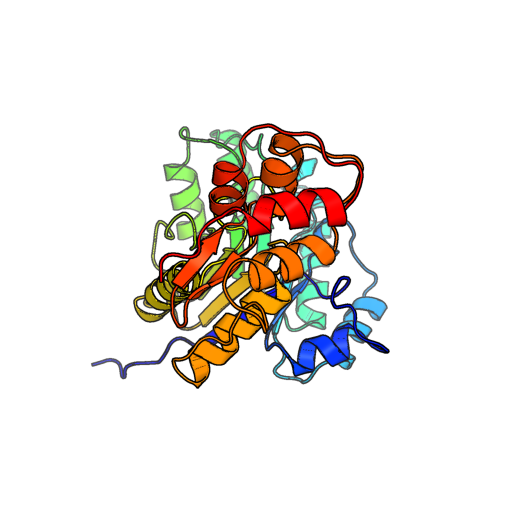 A N 1
ATOM 2525 C CA . ARG A 1 308 ? -16.411 7.589 30.430 1.00 95.25 308 ARG A CA 1
ATOM 2526 C C . ARG A 1 308 ? -17.155 8.823 30.953 1.00 95.25 308 ARG A C 1
ATOM 2528 O O . ARG A 1 308 ? -18.351 8.724 31.199 1.00 95.25 308 ARG A O 1
ATOM 2535 N N . LYS A 1 309 ? -16.484 9.969 31.121 1.00 93.38 309 LYS A N 1
ATOM 2536 C CA . LYS A 1 309 ? -17.142 11.252 31.434 1.00 93.38 309 LYS A CA 1
ATOM 2537 C C . LYS A 1 309 ? -17.684 11.954 30.193 1.00 93.38 309 LYS A C 1
ATOM 2539 O O . LYS A 1 309 ? -18.445 12.904 30.336 1.00 93.38 309 LYS A O 1
ATOM 2544 N N . ILE A 1 310 ? -17.274 11.525 29.000 1.00 88.00 310 ILE A N 1
ATOM 2545 C CA . ILE A 1 310 ? -17.818 12.032 27.743 1.00 88.00 310 ILE A CA 1
ATOM 2546 C C . ILE A 1 310 ? -19.255 11.517 27.658 1.00 88.00 310 ILE A C 1
ATOM 2548 O O . ILE A 1 310 ? -19.480 10.314 27.520 1.00 88.00 310 ILE A O 1
ATOM 2552 N N . GLU A 1 311 ? -20.229 12.416 27.779 1.00 66.12 311 GLU A N 1
ATOM 2553 C CA . GLU A 1 311 ? -21.623 12.064 27.537 1.00 66.12 311 GLU A CA 1
ATOM 2554 C C . GLU A 1 311 ? -21.779 11.665 2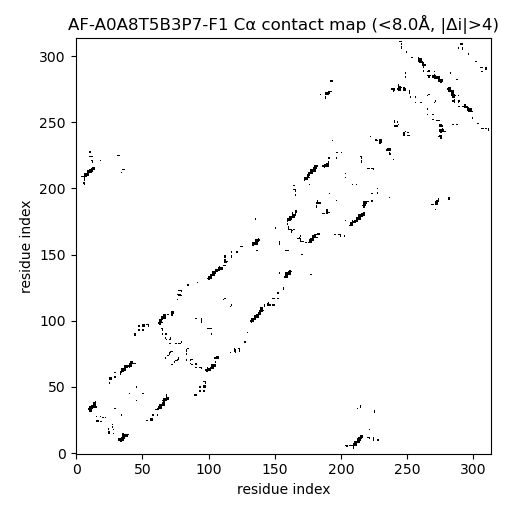6.068 1.00 66.12 311 GLU A C 1
ATOM 2556 O O . GLU A 1 311 ? -21.554 12.463 25.158 1.00 66.12 311 GLU A O 1
ATOM 2561 N N . TYR A 1 312 ? -22.146 10.407 25.835 1.00 57.97 312 TYR A N 1
ATOM 2562 C CA . TYR A 1 312 ? -22.573 9.956 24.521 1.00 57.97 312 TYR A CA 1
ATOM 2563 C C . TYR A 1 312 ? -23.932 10.594 24.225 1.00 57.97 312 TYR A C 1
ATOM 2565 O O . TYR A 1 312 ? -24.945 10.172 24.784 1.00 57.97 312 TYR A O 1
ATOM 2573 N N . GLN A 1 313 ? -23.952 11.630 23.389 1.00 50.53 313 GLN A N 1
ATOM 2574 C CA . GLN A 1 313 ? -25.186 12.119 22.782 1.00 50.53 313 GLN A CA 1
ATOM 2575 C C . GLN A 1 313 ? -25.339 11.410 21.425 1.00 50.53 313 GLN A C 1
ATOM 2577 O O . GLN A 1 313 ? -24.527 11.686 20.542 1.00 50.53 313 GLN A O 1
ATOM 2582 N N . PRO A 1 314 ? -26.266 10.437 21.301 1.00 49.25 314 PRO A N 1
ATOM 2583 C CA . PRO A 1 314 ? -26.501 9.703 20.057 1.00 49.25 314 PRO A CA 1
ATOM 2584 C C . PRO A 1 314 ? -27.043 10.570 18.919 1.00 49.25 314 PRO A C 1
ATOM 2586 O O . PRO A 1 314 ? -27.682 11.611 19.210 1.00 49.25 314 PRO A O 1
#

Mean predicted aligned error: 4.28 Å

Radius of gyration: 21.61 Å; Cα contacts (8 Å, |Δi|>4): 547; chains: 1; bounding box: 53×45×62 Å

Solvent-accessible surface area (backbone atoms only — not comparable to full-atom values): 17315 Å² total; per-residue (Å²): 132,80,76,87,71,74,52,44,74,36,42,18,22,63,48,45,89,80,50,90,53,89,77,61,32,61,44,56,46,52,74,76,33,51,30,35,35,41,49,65,34,29,81,43,84,74,60,63,72,61,46,43,52,55,43,74,50,39,64,87,86,49,43,36,32,36,32,47,42,38,57,41,41,59,73,51,51,36,45,82,41,72,69,42,51,52,53,50,51,51,51,51,53,52,26,60,59,45,67,25,51,38,39,36,40,60,43,43,59,84,61,66,48,46,73,67,48,50,50,31,40,51,53,31,60,75,68,57,82,56,91,83,47,42,46,30,44,28,85,38,57,94,62,81,64,42,43,72,59,51,54,48,53,31,58,79,67,68,37,31,64,29,40,35,58,73,79,50,76,58,95,65,90,47,59,50,43,47,29,55,37,32,57,92,50,78,66,46,51,18,40,78,52,73,66,56,51,49,51,40,50,49,55,57,72,74,46,84,24,56,33,33,40,42,28,22,47,20,67,41,19,70,60,54,33,47,33,50,53,43,24,75,78,69,78,46,69,69,74,86,47,97,43,52,36,63,57,11,47,48,56,62,46,70,73,76,69,71,65,66,42,35,37,66,60,43,37,74,71,49,13,45,34,65,25,27,49,49,100,90,38,75,43,42,40,37,61,62,50,56,74,73,46,89,48,78,29,74,43,70,67,61,47,48,60,54,51,71,67,58,79,85,78,132

Foldseek 3Di:
DPPLLFAAEFFAAADQPPVPDPDDRLLVRLVQGQEYEPNVQQDPLDDVVVLLVSQVSHDVSREYEYEQHCCQAEVCLLQPDPVNQVSVVSVLSSCVSNVHQEYEYEHDQPDALDPVSLVSNLVSLVPDDSVNHAYEYDYHHDYPPNVVVVVVSCVVSLHHDEEQLLVDDDPDAHLEAEYEHCHPDDFQAADDDPVSLVSSVVNSRPGNHNYYYYYYRHPCSSLSSSQSVCCVVPVDGDFPDPDAALVQLLRQCVPDPDPFDKLVVCCNRQQNDWGHHDPRDIHGNNVLSVVLPIDTDGDSVRVSVSSVVPDNDD

Secondary structure (DSSP, 8-state):
-------EEEEEES-STT---SS-HHHHHHHH-SEEEE-GGGT----HHHHHHHHTTS-TT-EEEEEPPHIIIIISTT--SHHHHHHHHHHHHHHHHHT--EEEEE--TT----HHHHHHHHHHHHH---TT-EEEEE--S---TTHHHHHHHHHHTT-EE-B-TTT---SS--SEEEEEE--SSSTT-----HHHHHHHHHHHHTS--SEEEEEE-STTHHHHHHHHHHHHHHS-PPPSSSS-HHHHHHHHHHTT--SSEEHHHHHHHHTTSEEEEETTEEEEHHHHHHTT-S-EESSHHHHHHHHTTS----

pLDDT: mean 94.38, std 8.7, range [36.47, 98.81]

Sequence (314 aa):
MREDCLVEILIGAGGWDYFNVPGDKLRNYARAFKAVEVNSTFYRIPPLNLVESWRMRVPEEFEFTVRCNRILSHKLRFEPSEESFEIFNSMRRICSVLRAQIIHIQTPQDFKLDRDACMRVSNFLSTVNLDGLRLAWELRGETNVGYDRFLQILQDHGIIHCVDLSRENPAYESNILYSRLFGKGHHNIYQFSNTELKEIYGKVRASRAERAYLNFHGVRMYSDAARLSVYESSGKFPKVTRSLGVDSALEVLKEDSKFPTNTSELIKHQGWKICEWGENEQLRLSEILGWIGEKTFKNISELEMELRKIEYQP

Nearest PDB structures (foldseek):
  1vpy-assembly1_A  TM=7.398E-01  e=5.147E-10  Enterococcus faecalis V583
  1ztv-assembly1_B  TM=6.925E-01  e=3.611E-09  Enterococcus faecalis V583
  2x8a-assembly1_A  TM=4.082E-01  e=3.680E+00  Homo sapiens
  5iy6-assembly1_3  TM=5.227E-01  e=6.911E+00  Homo sapiens
  6jhk-assembly1_A  TM=4.070E-01  e=4.370E+00  Bacillus subtilis